Protein AF-A0A290ZGT5-F1 (afdb_monomer_lite)

Secondary structure (DSSP, 8-state):
--PPPPHHHHTHHHHHHHHHHHHHHHHHH-TTHHHHHTSSEETTEEHHHHHHHHHHHTTTGGG--GGGHHHHHH-HHHHHHHHHIIIIIHHHHHHHHHT---TT----HHHHHHHHHHHHHHHHHHHHHHHHHHHHHHHHHHHHHHHHHHH-TTSHHHHHHHHHHHHHHHHHHHHHHHHHHHHHH-----

InterPro domains:
  IPR002657 Bile acid:sodium symporter/arsenical resistance protein Acr3 [PF01758] (50-93)
  IPR004706 Arsenical-resistance protein Acr3 [PTHR43057] (3-94)
  IPR038770 Sodium/solute symporter superfamily [G3DSA:1.20.1530.20] (1-105)

Structure (mmCIF, N/CA/C/O backbone):
data_AF-A0A290ZGT5-F1
#
_entry.id   AF-A0A290ZGT5-F1
#
loop_
_atom_site.group_PDB
_atom_site.id
_atom_site.type_symbol
_atom_site.label_atom_id
_atom_site.label_alt_id
_atom_site.label_comp_id
_atom_site.label_asym_id
_atom_site.label_entity_id
_atom_site.label_seq_id
_atom_site.pdbx_PDB_ins_code
_atom_site.Cartn_x
_atom_site.Cartn_y
_atom_site.Cartn_z
_atom_site.occupancy
_atom_site.B_iso_or_equiv
_atom_site.auth_seq_id
_atom_site.auth_comp_id
_atom_site.auth_asym_id
_atom_site.auth_atom_id
_atom_site.pdbx_PDB_model_num
ATOM 1 N N . MET A 1 1 ? -13.893 -28.075 -1.357 1.00 39.25 1 MET A N 1
ATOM 2 C CA . MET A 1 1 ? -14.316 -27.628 -2.701 1.00 39.25 1 MET A CA 1
ATOM 3 C C . MET A 1 1 ? -13.122 -26.949 -3.359 1.00 39.25 1 MET A C 1
ATOM 5 O O . MET A 1 1 ? -12.775 -25.850 -2.955 1.00 39.25 1 MET A O 1
ATOM 9 N N . ALA A 1 2 ? -12.405 -27.636 -4.253 1.00 47.66 2 ALA A N 1
ATOM 10 C CA . ALA A 1 2 ? -11.262 -27.041 -4.947 1.00 47.66 2 ALA A CA 1
ATOM 11 C C . ALA A 1 2 ? -11.792 -25.989 -5.932 1.00 47.66 2 ALA A C 1
ATOM 13 O O . ALA A 1 2 ? -12.420 -26.339 -6.931 1.00 47.66 2 ALA A O 1
ATOM 14 N N . ALA A 1 3 ? -11.618 -24.706 -5.612 1.00 58.75 3 ALA A N 1
ATOM 15 C CA . ALA A 1 3 ? -11.971 -23.622 -6.518 1.00 58.75 3 ALA A CA 1
ATOM 16 C C . ALA A 1 3 ? -11.152 -23.786 -7.807 1.00 58.75 3 ALA A C 1
ATOM 18 O O . ALA A 1 3 ? -9.923 -23.845 -7.762 1.00 58.75 3 ALA A O 1
ATOM 19 N N . ARG A 1 4 ? -11.825 -23.923 -8.956 1.00 66.88 4 ARG A N 1
ATOM 20 C CA . ARG A 1 4 ? -11.153 -23.944 -10.260 1.00 66.88 4 ARG A CA 1
ATOM 21 C C . ARG A 1 4 ? -10.403 -22.622 -10.419 1.00 66.88 4 ARG A C 1
ATOM 23 O O . ARG A 1 4 ? -11.031 -21.569 -10.371 1.00 66.88 4 ARG A O 1
ATOM 30 N N . LEU A 1 5 ? -9.084 -22.687 -10.596 1.00 63.31 5 LEU A N 1
ATOM 31 C CA . LEU A 1 5 ? -8.267 -21.505 -10.867 1.00 63.31 5 LEU A CA 1
ATOM 32 C C . LEU A 1 5 ? -8.792 -20.815 -12.128 1.00 63.31 5 LEU A C 1
ATOM 34 O O . LEU A 1 5 ? -9.063 -21.476 -13.138 1.00 63.31 5 LEU A O 1
ATOM 38 N N . SER A 1 6 ? -8.959 -19.495 -12.040 1.00 77.50 6 SER A N 1
ATOM 39 C CA . SER A 1 6 ? -9.350 -18.656 -13.167 1.00 77.50 6 SER A CA 1
ATOM 40 C C . SER A 1 6 ? -8.415 -18.924 -14.350 1.00 77.50 6 SER A C 1
ATOM 42 O O . SER A 1 6 ? -7.218 -19.156 -14.174 1.00 77.50 6 SER A O 1
ATOM 44 N N . VAL A 1 7 ? -8.942 -18.898 -15.577 1.00 74.75 7 VAL A N 1
ATOM 45 C CA . VAL A 1 7 ? -8.140 -19.083 -16.802 1.00 74.75 7 VAL A CA 1
ATOM 46 C C . VAL A 1 7 ? -6.980 -18.078 -16.851 1.00 74.75 7 VAL A C 1
ATOM 48 O O . VAL A 1 7 ? -5.916 -18.403 -17.372 1.00 74.75 7 VAL A O 1
ATOM 51 N N . LEU A 1 8 ? -7.158 -16.904 -16.242 1.00 73.88 8 LEU A N 1
ATOM 52 C CA . LEU A 1 8 ? -6.128 -15.879 -16.104 1.00 73.88 8 LEU A CA 1
ATOM 53 C C . LEU A 1 8 ? -4.978 -16.318 -15.179 1.00 73.88 8 LEU A C 1
ATOM 55 O O . LEU A 1 8 ? -3.822 -16.208 -15.570 1.00 73.88 8 LEU A O 1
ATOM 59 N N . ASP A 1 9 ? -5.287 -16.896 -14.012 1.00 81.12 9 ASP A N 1
ATOM 60 C CA . ASP A 1 9 ? -4.284 -17.396 -13.055 1.00 81.12 9 ASP A CA 1
ATOM 61 C C . ASP A 1 9 ? -3.516 -18.590 -13.625 1.00 81.12 9 ASP A C 1
ATOM 63 O O . ASP A 1 9 ? -2.313 -18.740 -13.420 1.00 81.12 9 ASP A O 1
ATOM 67 N N . ARG A 1 10 ? -4.211 -19.436 -14.393 1.00 87.62 10 ARG A N 1
ATOM 68 C CA . ARG A 1 10 ? -3.620 -20.618 -15.026 1.00 87.62 10 ARG A CA 1
ATOM 69 C C . ARG A 1 10 ? -2.601 -20.264 -16.111 1.00 87.62 10 ARG A C 1
ATOM 71 O O . ARG A 1 10 ? -1.612 -20.972 -16.262 1.00 87.62 10 ARG A O 1
ATOM 78 N N . TRP A 1 11 ? -2.852 -19.201 -16.874 1.00 91.06 11 TRP A N 1
ATOM 79 C CA . TRP A 1 11 ? -1.982 -18.755 -17.968 1.00 91.06 11 TRP A CA 1
ATOM 80 C C . TRP A 1 11 ? -1.138 -17.533 -17.600 1.00 91.06 11 TRP A C 1
ATOM 82 O O . TRP A 1 11 ? -0.528 -16.925 -18.478 1.00 91.06 11 TRP A O 1
ATOM 92 N N . LEU A 1 12 ? -1.067 -17.177 -16.316 1.00 88.44 12 LEU A N 1
ATOM 93 C CA . LEU A 1 12 ? -0.329 -16.014 -15.832 1.00 88.44 12 LEU A CA 1
ATOM 94 C C . LEU A 1 12 ? 1.119 -15.944 -16.365 1.00 88.44 12 LEU A C 1
ATOM 96 O O . LEU A 1 12 ? 1.498 -14.872 -16.838 1.00 88.44 12 LEU A O 1
ATOM 100 N N . PRO A 1 13 ? 1.910 -17.041 -16.409 1.00 91.31 13 PRO A N 1
ATOM 101 C CA . PRO A 1 13 ? 3.264 -16.988 -16.969 1.00 91.31 13 PRO A CA 1
ATOM 102 C C . PRO A 1 13 ? 3.290 -16.590 -18.451 1.00 91.31 13 PRO A C 1
ATOM 104 O O . PRO A 1 13 ? 4.160 -15.830 -18.874 1.00 91.31 13 PRO A O 1
ATOM 107 N N . LEU A 1 14 ? 2.316 -17.062 -19.238 1.00 93.69 14 LEU A N 1
ATOM 108 C CA . LEU A 1 14 ? 2.203 -16.724 -20.657 1.00 93.69 14 LEU A CA 1
ATOM 109 C C . LEU A 1 14 ? 1.840 -15.247 -20.835 1.00 93.69 14 LEU A C 1
ATOM 111 O O . LEU A 1 14 ? 2.450 -14.564 -21.652 1.00 93.69 14 LEU A O 1
ATOM 115 N N . TRP A 1 15 ? 0.890 -14.742 -20.045 1.00 91.50 15 TRP A N 1
ATOM 116 C CA . TRP A 1 15 ? 0.502 -13.331 -20.076 1.00 91.50 15 TRP A CA 1
ATOM 117 C C . TRP A 1 15 ? 1.651 -12.404 -19.685 1.00 91.50 15 TRP A C 1
ATOM 119 O O . TRP A 1 15 ? 1.839 -11.380 -20.339 1.00 91.50 15 TRP A O 1
ATOM 129 N N . ILE A 1 16 ? 2.455 -12.781 -18.685 1.00 90.19 16 ILE A N 1
ATOM 130 C CA . ILE A 1 16 ? 3.679 -12.049 -18.326 1.00 90.19 16 ILE A CA 1
ATOM 131 C C . ILE A 1 16 ? 4.641 -12.026 -19.519 1.00 90.19 16 ILE A C 1
ATOM 133 O O . ILE A 1 16 ? 5.113 -10.956 -19.896 1.00 90.19 16 ILE A O 1
ATOM 137 N N . GLY A 1 17 ? 4.876 -13.173 -20.165 1.00 94.62 17 GLY A N 1
ATOM 138 C CA . GLY A 1 17 ? 5.741 -13.252 -21.346 1.00 94.62 17 GLY A CA 1
ATOM 139 C C . GLY A 1 17 ? 5.258 -12.379 -22.509 1.00 94.62 17 GLY A C 1
ATOM 140 O O . GLY A 1 17 ? 6.049 -11.651 -23.109 1.00 94.62 17 GLY A O 1
ATOM 141 N N . VAL A 1 18 ? 3.952 -12.387 -22.792 1.00 95.06 18 VAL A N 1
ATOM 142 C CA . VAL A 1 18 ? 3.340 -11.525 -23.816 1.00 95.06 18 VAL A CA 1
ATOM 143 C C . VAL A 1 18 ? 3.482 -10.049 -23.442 1.00 95.06 18 VAL A C 1
ATOM 145 O O . VAL A 1 18 ? 3.899 -9.256 -24.282 1.00 95.06 18 VAL A O 1
ATOM 148 N N . ALA A 1 19 ? 3.203 -9.671 -22.193 1.00 91.31 19 ALA A N 1
ATOM 149 C CA . ALA A 1 19 ? 3.348 -8.294 -21.725 1.00 91.31 19 ALA A CA 1
ATOM 150 C C . ALA A 1 19 ? 4.800 -7.797 -21.832 1.00 91.31 19 ALA A C 1
ATOM 152 O O . ALA A 1 19 ? 5.031 -6.672 -22.272 1.00 91.31 19 ALA A O 1
ATOM 153 N N . MET A 1 20 ? 5.781 -8.647 -21.506 1.00 93.75 20 MET A N 1
ATOM 154 C CA . MET A 1 20 ? 7.203 -8.341 -21.686 1.00 93.75 20 MET A CA 1
ATOM 155 C C . MET A 1 20 ? 7.555 -8.136 -23.162 1.00 93.75 20 MET A C 1
ATOM 157 O O . MET A 1 20 ? 8.183 -7.137 -23.506 1.00 93.75 20 MET A O 1
ATOM 161 N N . ALA A 1 21 ? 7.128 -9.044 -24.044 1.00 95.00 21 ALA A N 1
ATOM 162 C CA . ALA A 1 21 ? 7.385 -8.932 -25.479 1.00 95.00 21 ALA A CA 1
ATOM 163 C C . ALA A 1 21 ? 6.762 -7.658 -26.070 1.00 95.00 21 ALA A C 1
ATOM 165 O O . ALA A 1 21 ? 7.427 -6.929 -26.805 1.00 95.00 21 ALA A O 1
ATOM 166 N N . VAL A 1 22 ? 5.516 -7.349 -25.695 1.00 94.31 22 VAL A N 1
ATOM 167 C CA . VAL A 1 22 ? 4.825 -6.115 -26.093 1.00 94.31 22 VAL A CA 1
ATOM 168 C C . VAL A 1 22 ? 5.562 -4.884 -25.570 1.00 94.31 22 VAL A C 1
ATOM 170 O O . VAL A 1 22 ? 5.791 -3.959 -26.343 1.00 94.31 22 VAL A O 1
ATOM 173 N N . GLY A 1 23 ? 5.987 -4.874 -24.304 1.00 88.50 23 GLY A N 1
ATOM 174 C CA . GLY A 1 23 ? 6.749 -3.765 -23.725 1.00 88.50 23 GLY A CA 1
ATOM 175 C C . GLY A 1 23 ? 8.074 -3.512 -24.451 1.00 88.50 23 GLY A C 1
ATOM 176 O O . GLY A 1 23 ? 8.393 -2.370 -24.776 1.00 88.50 23 GLY A O 1
ATOM 177 N N . LEU A 1 24 ? 8.811 -4.577 -24.785 1.00 89.94 24 LEU A N 1
ATOM 178 C CA . LEU A 1 24 ? 10.071 -4.490 -25.531 1.00 89.94 24 LEU A CA 1
ATOM 179 C C . LEU A 1 24 ? 9.867 -3.995 -26.971 1.00 89.94 24 LEU A C 1
ATOM 181 O O . LEU A 1 24 ? 10.652 -3.181 -27.459 1.00 89.94 24 LEU A O 1
ATOM 185 N N . LEU A 1 25 ? 8.823 -4.468 -27.657 1.00 92.06 25 LEU A N 1
ATOM 186 C CA . LEU A 1 25 ? 8.491 -4.025 -29.015 1.00 92.06 25 LEU A CA 1
ATOM 187 C C . LEU A 1 25 ? 8.004 -2.572 -29.031 1.00 92.06 25 LEU A C 1
ATOM 189 O O . LEU A 1 25 ? 8.454 -1.787 -29.862 1.00 92.06 25 LEU A O 1
ATOM 193 N N . ALA A 1 26 ? 7.156 -2.188 -28.077 1.00 88.00 26 ALA A N 1
ATOM 194 C CA . ALA A 1 26 ? 6.685 -0.816 -27.925 1.00 88.00 26 ALA A CA 1
ATOM 195 C C . ALA A 1 26 ? 7.843 0.148 -27.626 1.00 88.00 26 ALA A C 1
ATOM 197 O O . ALA A 1 26 ? 7.948 1.188 -28.272 1.00 88.00 26 ALA A O 1
ATOM 198 N N . GLY A 1 27 ? 8.762 -0.218 -26.727 1.00 85.81 27 GLY A N 1
ATOM 199 C CA . GLY A 1 27 ? 9.960 0.582 -26.448 1.00 85.81 27 GLY A CA 1
ATOM 200 C C . GLY A 1 27 ? 10.868 0.770 -27.671 1.00 85.81 27 GLY A C 1
ATOM 201 O O . GLY A 1 27 ? 11.554 1.781 -27.776 1.00 85.81 27 GLY A O 1
ATOM 202 N N . ARG A 1 28 ? 10.840 -0.170 -28.627 1.00 87.50 28 ARG A N 1
ATOM 203 C CA . ARG A 1 28 ? 11.577 -0.066 -29.898 1.00 87.50 28 ARG A CA 1
ATOM 204 C C . ARG A 1 28 ? 10.853 0.753 -30.967 1.00 87.50 28 ARG A C 1
ATOM 206 O O . ARG A 1 28 ? 11.520 1.405 -31.763 1.00 87.50 28 ARG A O 1
ATOM 213 N N . TRP A 1 29 ? 9.523 0.704 -31.020 1.00 89.38 29 TRP A N 1
ATOM 214 C CA . TRP A 1 29 ? 8.731 1.407 -32.039 1.00 89.38 29 TRP A CA 1
ATOM 215 C C . TRP A 1 29 ? 8.378 2.849 -31.671 1.00 89.38 29 TRP A C 1
ATOM 217 O O . TRP A 1 29 ? 8.132 3.653 -32.568 1.00 89.38 29 TRP A O 1
ATOM 227 N N . PHE A 1 30 ? 8.390 3.199 -30.385 1.00 87.44 30 PHE A N 1
ATOM 228 C CA . PHE A 1 30 ? 8.077 4.545 -29.909 1.00 87.44 30 PHE A CA 1
ATOM 229 C C . PHE A 1 30 ? 9.321 5.221 -29.305 1.00 87.44 30 PHE A C 1
ATOM 231 O O . PHE A 1 30 ? 9.555 5.098 -28.101 1.00 87.44 30 PHE A O 1
ATOM 238 N N . PRO A 1 31 ? 10.094 6.001 -30.089 1.00 77.00 31 PRO A N 1
ATOM 239 C CA . PRO A 1 31 ? 11.347 6.624 -29.639 1.00 77.00 31 PRO A CA 1
ATOM 240 C C . PRO A 1 31 ? 11.197 7.741 -28.577 1.00 77.00 31 PRO A C 1
ATOM 242 O O . PRO A 1 31 ? 12.173 8.402 -28.248 1.00 77.00 31 PRO A O 1
ATOM 245 N N . GLY A 1 32 ? 10.001 7.948 -28.011 1.00 81.62 32 GLY A N 1
ATOM 246 C CA . GLY A 1 32 ? 9.736 8.862 -26.887 1.00 81.62 32 GLY A CA 1
ATOM 247 C C . GLY A 1 32 ? 9.154 8.182 -25.642 1.00 81.62 32 GLY A C 1
ATOM 248 O O . GLY A 1 32 ? 8.822 8.863 -24.673 1.00 81.62 32 GLY A O 1
ATOM 249 N N . LEU A 1 33 ? 9.008 6.852 -25.658 1.00 81.38 33 LEU A N 1
ATOM 250 C CA . LEU A 1 33 ? 8.358 6.097 -24.583 1.00 81.38 33 LEU A CA 1
ATOM 251 C C . LEU A 1 33 ? 9.182 6.134 -23.287 1.00 81.38 33 LEU A C 1
ATOM 253 O O . LEU A 1 33 ? 8.619 6.324 -22.213 1.00 81.38 33 LEU A O 1
ATOM 257 N N . ASP A 1 34 ? 10.509 6.055 -23.395 1.00 81.56 34 ASP A N 1
ATOM 258 C CA . ASP A 1 34 ? 11.417 6.199 -22.252 1.00 81.56 34 ASP A CA 1
ATOM 259 C C . ASP A 1 34 ? 11.318 7.593 -21.610 1.00 81.56 34 ASP A C 1
ATOM 261 O O . ASP A 1 34 ? 11.133 7.715 -20.403 1.00 81.56 34 ASP A O 1
ATOM 265 N N . GLY A 1 35 ? 11.316 8.654 -22.426 1.00 79.69 35 GLY A N 1
ATOM 266 C CA . GLY A 1 35 ? 11.142 10.027 -21.946 1.00 79.69 35 GLY A CA 1
ATOM 267 C C . GLY A 1 35 ? 9.779 10.269 -21.290 1.00 79.69 35 GLY A C 1
ATOM 268 O O . GLY A 1 35 ? 9.701 10.956 -20.275 1.00 79.69 35 GLY A O 1
ATOM 269 N N . ALA A 1 36 ? 8.710 9.666 -21.823 1.00 78.38 36 ALA A N 1
ATOM 270 C CA . ALA A 1 36 ? 7.364 9.742 -21.251 1.00 78.38 36 ALA A CA 1
ATOM 271 C C . ALA A 1 36 ? 7.265 9.022 -19.893 1.00 78.38 36 ALA A C 1
ATOM 273 O O . ALA A 1 36 ? 6.648 9.532 -18.951 1.00 78.38 36 ALA A O 1
ATOM 274 N N . LEU A 1 37 ? 7.895 7.850 -19.773 1.00 79.75 37 LEU A N 1
ATOM 275 C CA . LEU A 1 37 ? 7.950 7.111 -18.514 1.00 79.75 37 LEU A CA 1
ATOM 276 C C . LEU A 1 37 ? 8.838 7.820 -17.487 1.00 79.75 37 LEU A C 1
ATOM 278 O O . LEU A 1 37 ? 8.445 7.888 -16.329 1.00 79.75 37 LEU A O 1
ATOM 282 N N . ASN A 1 38 ? 9.943 8.441 -17.908 1.00 82.12 38 ASN A N 1
ATOM 283 C CA . ASN A 1 38 ? 10.878 9.202 -17.068 1.00 82.12 38 ASN A CA 1
ATOM 284 C C . ASN A 1 38 ? 10.508 10.690 -16.882 1.00 82.12 38 ASN A C 1
ATOM 286 O O . ASN A 1 38 ? 11.369 11.501 -16.554 1.00 82.12 38 ASN A O 1
ATOM 290 N N . THR A 1 39 ? 9.238 11.072 -17.053 1.00 76.12 39 THR A N 1
ATOM 291 C CA . THR A 1 39 ? 8.786 12.482 -17.030 1.00 76.12 39 THR A CA 1
ATOM 292 C C . THR A 1 39 ? 9.056 13.226 -15.722 1.00 76.12 39 THR A C 1
ATOM 294 O O . THR A 1 39 ? 9.321 14.426 -15.751 1.00 76.12 39 THR A O 1
ATOM 297 N N . VAL A 1 40 ? 8.990 12.541 -14.575 1.00 75.06 40 VAL A N 1
ATOM 298 C CA . VAL A 1 40 ? 9.323 13.125 -13.265 1.00 75.06 40 VAL A CA 1
ATOM 299 C C . VAL A 1 40 ? 10.154 12.119 -12.458 1.00 75.06 40 VAL A C 1
ATOM 301 O O . VAL A 1 40 ? 9.588 11.288 -11.739 1.00 75.06 40 VAL A O 1
ATOM 304 N N . PRO A 1 41 ? 11.490 12.129 -12.601 1.00 73.31 41 PRO A N 1
ATOM 305 C CA . PRO A 1 41 ? 12.363 11.279 -11.808 1.00 73.31 41 PRO A CA 1
ATOM 306 C C . PRO A 1 41 ? 12.512 11.863 -10.398 1.00 73.31 41 PRO A C 1
ATOM 308 O O . PRO A 1 41 ? 12.891 13.020 -10.225 1.00 73.31 41 PRO A O 1
ATOM 311 N N . VAL A 1 42 ? 12.233 11.049 -9.382 1.00 70.81 42 VAL A N 1
ATOM 312 C CA . VAL A 1 42 ? 12.507 11.358 -7.972 1.00 70.81 42 VAL A CA 1
ATOM 313 C C . VAL A 1 42 ? 13.554 10.358 -7.496 1.00 70.81 42 VAL A C 1
ATOM 315 O O . VAL A 1 42 ? 13.303 9.156 -7.513 1.00 70.81 42 VAL A O 1
ATOM 318 N N . ASP A 1 43 ? 14.746 10.832 -7.126 1.00 67.44 43 ASP A N 1
ATOM 319 C CA . ASP A 1 43 ? 15.879 9.980 -6.718 1.00 67.44 43 ASP A CA 1
ATOM 320 C C . ASP A 1 43 ? 16.217 8.859 -7.736 1.00 67.44 43 ASP A C 1
ATOM 322 O O . ASP A 1 43 ? 16.566 7.737 -7.364 1.00 67.44 43 ASP A O 1
ATOM 326 N N . GLY A 1 44 ? 16.095 9.150 -9.040 1.00 71.12 44 GLY A N 1
ATOM 327 C CA . GLY A 1 44 ? 16.371 8.196 -10.126 1.00 71.12 44 GLY A CA 1
ATOM 328 C C . GLY A 1 44 ? 15.245 7.194 -10.410 1.00 71.12 44 GLY A C 1
ATOM 329 O O . GLY A 1 44 ? 15.407 6.327 -11.263 1.00 71.12 44 GLY A O 1
ATOM 330 N N . ILE A 1 45 ? 14.099 7.314 -9.731 1.00 77.38 45 ILE A N 1
ATOM 331 C CA . ILE A 1 45 ? 12.916 6.477 -9.946 1.00 77.38 45 ILE A CA 1
ATOM 332 C C . ILE A 1 45 ? 11.830 7.333 -10.594 1.00 77.38 45 ILE A C 1
ATOM 334 O O . ILE A 1 45 ? 11.417 8.358 -10.051 1.00 77.38 45 ILE A O 1
ATOM 338 N N . SER A 1 46 ? 11.332 6.915 -11.752 1.00 85.81 46 SER A N 1
ATOM 339 C CA . SER A 1 46 ? 10.251 7.631 -12.417 1.00 85.81 46 SER A CA 1
ATOM 340 C C . SER A 1 46 ? 8.924 7.493 -11.664 1.00 85.81 46 SER A C 1
ATOM 342 O O . SER A 1 46 ? 8.485 6.373 -11.377 1.00 85.81 46 SER A O 1
ATOM 344 N N . LEU A 1 47 ? 8.246 8.612 -11.413 1.00 84.88 47 LEU A N 1
ATOM 345 C CA . LEU A 1 47 ? 6.943 8.654 -10.739 1.00 84.88 47 LEU A CA 1
ATOM 346 C C . LEU A 1 47 ? 5.862 7.746 -11.358 1.00 84.88 47 LEU A C 1
ATOM 348 O O . LEU A 1 47 ? 5.185 7.064 -10.589 1.00 84.88 47 LEU A O 1
ATOM 352 N N . PRO A 1 48 ? 5.688 7.668 -12.693 1.00 86.75 48 PRO A N 1
ATOM 353 C CA . PRO A 1 48 ? 4.682 6.789 -13.295 1.00 86.75 48 PRO A CA 1
ATOM 354 C C . PRO A 1 48 ? 4.927 5.304 -13.000 1.00 86.75 48 PRO A C 1
ATOM 356 O O . PRO A 1 48 ? 4.004 4.587 -12.613 1.00 86.75 48 PRO A O 1
ATOM 359 N N . ILE A 1 49 ? 6.180 4.847 -13.120 1.00 85.94 49 ILE A N 1
ATOM 360 C CA . ILE A 1 49 ? 6.550 3.458 -12.808 1.00 85.94 49 ILE A CA 1
ATOM 361 C C . ILE A 1 49 ? 6.418 3.205 -11.305 1.00 85.94 49 ILE A C 1
ATOM 363 O O . ILE A 1 49 ? 5.858 2.185 -10.907 1.00 85.94 49 ILE A O 1
ATOM 367 N N . ALA A 1 50 ? 6.866 4.145 -10.467 1.00 85.94 50 ALA A N 1
ATOM 368 C CA . ALA A 1 50 ? 6.698 4.059 -9.021 1.00 85.94 50 ALA A CA 1
ATOM 369 C C . ALA A 1 50 ? 5.218 3.916 -8.640 1.00 85.94 50 ALA A C 1
ATOM 371 O O . ALA A 1 50 ? 4.855 3.024 -7.880 1.00 85.94 50 ALA A O 1
ATOM 372 N N . LEU A 1 51 ? 4.335 4.731 -9.212 1.00 88.44 51 LEU A N 1
ATOM 373 C CA . LEU A 1 51 ? 2.902 4.625 -8.963 1.00 88.44 51 LEU A CA 1
ATOM 374 C C . LEU A 1 51 ? 2.360 3.250 -9.381 1.00 88.44 51 LEU A C 1
ATOM 376 O O . LEU A 1 51 ? 1.634 2.625 -8.610 1.00 88.44 51 LEU A O 1
ATOM 380 N N . GLY A 1 52 ? 2.757 2.754 -10.558 1.00 87.62 52 GLY A N 1
ATOM 381 C CA . GLY A 1 52 ? 2.388 1.418 -11.031 1.00 87.62 52 GLY A CA 1
ATOM 382 C C . GLY A 1 52 ? 2.812 0.310 -10.062 1.00 87.62 52 GLY A C 1
ATOM 383 O O . GLY A 1 52 ? 1.995 -0.536 -9.694 1.00 87.62 52 GLY A O 1
ATOM 384 N N . LEU A 1 53 ? 4.056 0.355 -9.579 1.00 86.50 53 LEU A N 1
ATOM 385 C CA . LEU A 1 53 ? 4.573 -0.590 -8.585 1.00 86.50 53 LEU A CA 1
ATOM 386 C C . LEU A 1 53 ? 3.834 -0.484 -7.247 1.00 86.50 53 LEU A C 1
ATOM 388 O O . LEU A 1 53 ? 3.507 -1.506 -6.648 1.00 86.50 53 LEU A O 1
ATOM 392 N N . LEU A 1 54 ? 3.528 0.731 -6.788 1.00 85.06 54 LEU A N 1
ATOM 393 C CA . LEU A 1 54 ? 2.811 0.959 -5.533 1.00 85.06 54 LEU A CA 1
ATOM 394 C C . LEU A 1 54 ? 1.390 0.387 -5.603 1.00 85.06 54 LEU A C 1
ATOM 396 O O . LEU A 1 54 ? 0.976 -0.323 -4.688 1.00 85.06 54 LEU A O 1
ATOM 400 N N . VAL A 1 55 ? 0.675 0.616 -6.709 1.00 87.31 55 VAL A N 1
ATOM 401 C CA . VAL A 1 55 ? -0.662 0.044 -6.947 1.00 87.31 55 VAL A CA 1
ATOM 402 C C . VAL A 1 55 ? -0.616 -1.484 -6.959 1.00 87.31 55 VAL A C 1
ATOM 404 O O . VAL A 1 55 ? -1.455 -2.130 -6.330 1.00 87.31 55 VAL A O 1
ATOM 407 N N . MET A 1 56 ? 0.377 -2.073 -7.629 1.00 86.00 56 MET A N 1
ATOM 408 C CA . MET A 1 56 ? 0.545 -3.529 -7.673 1.00 86.00 56 MET A CA 1
ATOM 409 C C . MET A 1 56 ? 0.938 -4.124 -6.320 1.00 86.00 56 MET A C 1
ATOM 411 O O . MET A 1 56 ? 0.531 -5.243 -6.003 1.00 86.00 56 MET A O 1
ATOM 415 N N . MET A 1 57 ? 1.709 -3.394 -5.514 1.00 84.31 57 MET A N 1
ATOM 416 C CA . MET A 1 57 ? 2.177 -3.882 -4.223 1.00 84.31 57 MET A CA 1
ATOM 417 C C . MET A 1 57 ? 1.159 -3.684 -3.104 1.00 84.31 57 MET A C 1
ATOM 419 O O . MET A 1 57 ? 1.097 -4.538 -2.230 1.00 84.31 57 MET A O 1
ATOM 423 N N . HIS A 1 58 ? 0.321 -2.641 -3.146 1.00 81.81 58 HIS A N 1
ATOM 424 C CA . HIS A 1 58 ? -0.743 -2.371 -2.167 1.00 81.81 58 HIS A CA 1
ATOM 425 C C . HIS A 1 58 ? -1.531 -3.611 -1.672 1.00 81.81 58 HIS A C 1
ATOM 427 O O . HIS A 1 58 ? -1.726 -3.740 -0.462 1.00 81.81 58 HIS A O 1
ATOM 433 N N . PRO A 1 59 ? -1.968 -4.564 -2.525 1.00 78.69 59 PRO A N 1
ATOM 434 C CA . PRO A 1 59 ? -2.697 -5.750 -2.064 1.00 78.69 59 PRO A CA 1
ATOM 435 C C . PRO A 1 59 ? -1.871 -6.742 -1.231 1.00 78.69 59 PRO A C 1
ATOM 437 O O . PRO A 1 59 ? -2.462 -7.589 -0.561 1.00 78.69 59 PRO A O 1
ATOM 440 N N . VAL A 1 60 ? -0.538 -6.698 -1.286 1.00 80.38 60 VAL A N 1
ATOM 441 C CA . VAL A 1 60 ? 0.343 -7.636 -0.571 1.00 80.38 60 VAL A CA 1
ATOM 442 C C . VAL A 1 60 ? 0.353 -7.378 0.944 1.00 80.38 60 VAL A C 1
ATOM 444 O O . VAL A 1 60 ? -0.044 -8.287 1.678 1.00 80.38 60 VAL A O 1
ATOM 447 N N . PRO A 1 61 ? 0.727 -6.182 1.452 1.00 68.75 61 PRO A N 1
ATOM 448 C CA . PRO A 1 61 ? 0.709 -5.902 2.885 1.00 68.75 61 PRO A CA 1
ATOM 449 C C . PRO A 1 61 ? -0.707 -5.973 3.465 1.00 68.75 61 PRO A C 1
ATOM 451 O O . PRO A 1 61 ? -0.871 -6.420 4.594 1.00 68.75 61 PRO A O 1
ATOM 454 N N . ALA A 1 62 ? -1.737 -5.646 2.677 1.00 74.38 62 ALA A N 1
ATOM 455 C CA . ALA A 1 62 ? -3.136 -5.738 3.100 1.00 74.38 62 ALA A CA 1
ATOM 456 C C . ALA A 1 62 ? -3.594 -7.170 3.452 1.00 74.38 62 ALA A C 1
ATOM 458 O O . ALA A 1 62 ? -4.595 -7.345 4.141 1.00 74.38 62 ALA A O 1
ATOM 459 N N . LYS A 1 63 ? -2.882 -8.204 2.983 1.00 73.69 63 LYS A N 1
ATOM 460 C CA . LYS A 1 63 ? -3.197 -9.620 3.251 1.00 73.69 63 LYS A CA 1
ATOM 461 C C . LYS A 1 63 ? -2.364 -10.223 4.388 1.00 73.69 63 LYS A C 1
ATOM 463 O O . LYS A 1 63 ? -2.509 -11.413 4.681 1.00 73.69 63 LYS A O 1
ATOM 468 N N . VAL A 1 64 ? -1.477 -9.448 5.013 1.00 78.56 64 VAL A N 1
ATOM 469 C CA . VAL A 1 64 ? -0.625 -9.937 6.103 1.00 78.56 64 VAL A CA 1
ATOM 470 C C . VAL A 1 64 ? -1.457 -10.079 7.377 1.00 78.56 64 VAL A C 1
ATOM 472 O O . VAL A 1 64 ? -2.096 -9.139 7.835 1.00 78.56 64 VAL A O 1
ATOM 475 N N . ARG A 1 65 ? -1.445 -11.278 7.968 1.00 78.75 65 ARG A N 1
ATOM 476 C CA . ARG A 1 65 ? -2.073 -11.546 9.269 1.00 78.75 65 ARG A CA 1
ATOM 477 C C . ARG A 1 65 ? -1.110 -11.133 10.375 1.00 78.75 65 ARG A C 1
ATOM 479 O O . ARG A 1 65 ? -0.168 -11.870 10.671 1.00 78.75 65 ARG A O 1
ATOM 486 N N . TYR A 1 66 ? -1.346 -9.963 10.959 1.00 72.56 66 TYR A N 1
ATOM 487 C CA . TYR A 1 66 ? -0.478 -9.378 11.983 1.00 72.56 66 TYR A CA 1
ATOM 488 C C . TYR A 1 66 ? -0.362 -10.251 13.244 1.00 72.56 66 TYR A C 1
ATOM 490 O O . TYR A 1 66 ? 0.709 -10.302 13.838 1.00 72.56 66 TYR A O 1
ATOM 498 N N . ASP A 1 67 ? -1.381 -11.061 13.548 1.00 77.50 67 ASP A N 1
ATOM 499 C CA . ASP A 1 67 ? -1.409 -11.999 14.687 1.00 77.50 67 ASP A CA 1
ATOM 500 C C . ASP A 1 67 ? -0.324 -13.094 14.640 1.00 77.50 67 ASP A C 1
ATOM 502 O O . ASP A 1 67 ? -0.140 -13.851 15.591 1.00 77.50 67 ASP A O 1
ATOM 506 N N . ARG A 1 68 ? 0.361 -13.257 13.499 1.00 74.25 68 ARG A N 1
ATOM 507 C CA . ARG A 1 68 ? 1.413 -14.269 13.297 1.00 74.25 68 ARG A CA 1
ATOM 508 C C . ARG A 1 68 ? 2.819 -13.678 13.252 1.00 74.25 68 ARG A C 1
ATOM 510 O O . ARG A 1 68 ? 3.774 -14.444 13.128 1.00 74.25 68 ARG A O 1
ATOM 517 N N . LEU A 1 69 ? 2.959 -12.356 13.339 1.00 77.88 69 LEU A N 1
ATOM 518 C CA . LEU A 1 69 ? 4.264 -11.701 13.255 1.00 77.88 69 LEU A CA 1
ATOM 519 C C . LEU A 1 69 ? 5.135 -12.011 14.475 1.00 77.88 69 LEU A C 1
ATOM 521 O O . LEU A 1 69 ? 6.335 -12.211 14.307 1.00 77.88 69 LEU A O 1
ATOM 525 N N . ASP A 1 70 ? 4.533 -12.164 15.656 1.00 77.94 70 ASP A N 1
ATOM 526 C CA . ASP A 1 70 ? 5.249 -12.424 16.915 1.00 77.94 70 ASP A CA 1
ATOM 527 C C . ASP A 1 70 ? 6.046 -13.736 16.895 1.00 77.94 70 ASP A C 1
ATOM 529 O O . ASP A 1 70 ? 7.153 -13.823 17.425 1.00 77.94 70 ASP A O 1
ATOM 533 N N . ALA A 1 71 ? 5.518 -14.760 16.220 1.00 77.69 71 ALA A N 1
ATOM 534 C CA . ALA A 1 71 ? 6.207 -16.040 16.075 1.00 77.69 71 ALA A CA 1
ATOM 535 C C . ALA A 1 71 ? 7.449 -15.937 15.171 1.00 77.69 71 ALA A C 1
ATOM 537 O O . ALA A 1 71 ? 8.418 -16.665 15.371 1.00 77.69 71 ALA A O 1
ATOM 538 N N . VAL A 1 72 ? 7.432 -15.037 14.181 1.00 75.25 72 VAL A N 1
ATOM 539 C CA . VAL A 1 72 ? 8.523 -14.867 13.207 1.00 75.25 72 VAL A CA 1
ATOM 540 C C . VAL A 1 72 ? 9.593 -13.910 13.735 1.00 75.25 72 VAL A C 1
ATOM 542 O O . VAL A 1 72 ? 10.780 -14.125 13.504 1.00 75.25 72 VAL A O 1
ATOM 545 N N . THR A 1 73 ? 9.201 -12.871 14.475 1.00 80.81 73 THR A N 1
ATOM 546 C CA . THR A 1 73 ? 10.139 -11.915 15.088 1.00 80.81 73 THR A CA 1
ATOM 547 C C . THR A 1 73 ? 10.848 -12.482 16.322 1.00 80.81 73 THR A C 1
ATOM 549 O O . THR A 1 73 ? 11.938 -12.016 16.662 1.00 80.81 73 THR A O 1
ATOM 552 N N . GLY A 1 74 ? 10.279 -13.511 16.964 1.00 83.19 74 GLY A N 1
ATOM 553 C CA . GLY A 1 74 ? 10.898 -14.224 18.085 1.00 83.19 74 GLY A CA 1
ATOM 554 C C . GLY A 1 74 ? 12.140 -15.042 17.706 1.00 83.19 74 GLY A C 1
ATOM 555 O O . GLY A 1 74 ? 13.097 -15.100 18.483 1.00 83.19 74 GLY A O 1
ATOM 556 N N . ASP A 1 75 ? 12.188 -15.625 16.502 1.00 88.00 75 ASP A N 1
ATOM 557 C CA . ASP A 1 75 ? 13.347 -16.398 16.036 1.00 88.00 75 ASP A CA 1
ATOM 558 C C . ASP A 1 75 ? 14.396 -15.490 15.376 1.00 88.00 75 ASP A C 1
ATOM 560 O O . ASP A 1 75 ? 14.529 -15.391 14.151 1.00 88.00 75 ASP A O 1
ATOM 564 N N . ARG A 1 76 ? 15.185 -14.815 16.220 1.00 87.19 76 ARG A N 1
ATOM 565 C CA . ARG A 1 76 ? 16.267 -13.924 15.772 1.00 87.19 76 ARG A CA 1
ATOM 566 C C . ARG A 1 76 ? 17.271 -14.623 14.858 1.00 87.19 76 ARG A C 1
ATOM 568 O O . ARG A 1 76 ? 17.804 -13.978 13.960 1.00 87.19 76 ARG A O 1
ATOM 575 N N . ARG A 1 77 ? 17.561 -15.910 15.076 1.00 91.31 77 ARG A N 1
ATOM 576 C CA . ARG A 1 77 ? 18.562 -16.631 14.276 1.00 91.31 77 ARG A CA 1
ATOM 577 C C . ARG A 1 77 ? 18.056 -16.837 12.854 1.00 91.31 77 ARG A C 1
ATOM 579 O O . ARG A 1 77 ? 18.825 -16.631 11.917 1.00 91.31 77 ARG A O 1
ATOM 586 N N . LEU A 1 78 ? 16.785 -17.205 12.705 1.00 87.50 78 LEU A N 1
ATOM 587 C CA . LEU A 1 78 ? 16.136 -17.357 11.405 1.00 87.50 78 LEU A CA 1
ATOM 588 C C . LEU A 1 78 ? 15.966 -16.003 10.703 1.00 87.50 78 LEU A C 1
ATOM 590 O O . LEU A 1 78 ? 16.239 -15.889 9.510 1.00 87.50 78 LEU A O 1
ATOM 594 N N . LEU A 1 79 ? 15.598 -14.955 11.443 1.00 90.12 79 LEU A N 1
ATOM 595 C CA . LEU A 1 79 ? 15.449 -13.609 10.888 1.00 90.12 79 LEU A CA 1
ATOM 596 C C . LEU A 1 79 ? 16.781 -13.076 10.343 1.00 90.12 79 LEU A C 1
ATOM 598 O O . LEU A 1 79 ? 16.846 -12.644 9.192 1.00 90.12 79 LEU A O 1
ATOM 602 N N . TRP A 1 80 ? 17.859 -13.159 11.129 1.00 91.56 80 TRP A N 1
ATOM 603 C CA . TRP A 1 80 ? 19.183 -12.714 10.690 1.00 91.56 80 TRP A CA 1
ATOM 604 C C . TRP A 1 80 ? 19.744 -13.568 9.554 1.00 91.56 80 TRP A C 1
ATOM 606 O O . TRP A 1 80 ? 20.346 -13.014 8.635 1.00 91.56 80 TRP A O 1
ATOM 616 N N . SER A 1 81 ? 19.534 -14.889 9.571 1.00 90.81 81 SER A N 1
ATOM 617 C CA . SER A 1 81 ? 20.011 -15.756 8.489 1.00 90.81 81 SER A CA 1
ATOM 618 C C . SER A 1 81 ? 19.263 -15.489 7.184 1.00 90.81 81 SER A C 1
ATOM 620 O O . SER A 1 81 ? 19.905 -15.338 6.147 1.00 90.81 81 SER A O 1
ATOM 622 N N . SER A 1 82 ? 17.937 -15.337 7.226 1.00 88.31 82 SER A N 1
ATOM 623 C CA . SER A 1 82 ? 17.134 -14.973 6.057 1.00 88.31 82 SER A CA 1
ATOM 624 C C . SER A 1 82 ? 17.503 -13.592 5.527 1.00 88.31 82 SER A C 1
ATOM 626 O O . SER A 1 82 ? 17.574 -13.412 4.314 1.00 88.31 82 SER A O 1
ATOM 628 N N . LEU A 1 83 ? 17.737 -12.615 6.406 1.00 88.44 83 LEU A N 1
ATOM 629 C CA . LEU A 1 83 ? 18.113 -11.267 5.993 1.00 88.44 83 LEU A CA 1
ATOM 630 C C . LEU A 1 83 ? 19.503 -11.256 5.351 1.00 88.44 83 LEU A C 1
ATOM 632 O O . LEU A 1 83 ? 19.670 -10.678 4.283 1.00 88.44 83 LEU A O 1
ATOM 636 N N . ALA A 1 84 ? 20.479 -11.942 5.949 1.00 87.81 84 ALA A N 1
ATOM 637 C CA . ALA A 1 84 ? 21.822 -12.063 5.390 1.00 87.81 84 ALA A CA 1
ATOM 638 C C . ALA A 1 84 ? 21.817 -12.821 4.052 1.00 87.81 84 ALA A C 1
ATOM 640 O O . ALA A 1 84 ? 22.426 -12.365 3.088 1.00 87.81 84 ALA A O 1
ATOM 641 N N . LEU A 1 85 ? 21.089 -13.937 3.953 1.00 87.25 85 LEU A N 1
ATOM 642 C CA . LEU A 1 85 ? 20.939 -14.684 2.701 1.00 87.25 85 LEU A CA 1
ATOM 643 C C . LEU A 1 85 ? 20.253 -13.829 1.627 1.00 87.25 85 LEU A C 1
ATOM 645 O O . LEU A 1 85 ? 20.771 -13.674 0.526 1.00 87.25 85 LEU A O 1
ATOM 649 N N . ASN A 1 86 ? 19.117 -13.213 1.936 1.00 87.56 86 ASN A N 1
ATOM 650 C CA . ASN A 1 86 ? 18.379 -12.437 0.945 1.00 87.56 86 ASN A CA 1
ATOM 651 C C . ASN A 1 86 ? 19.134 -11.170 0.511 1.00 87.56 86 ASN A C 1
ATOM 653 O O . ASN A 1 86 ? 19.134 -10.834 -0.669 1.00 87.56 86 ASN A O 1
ATOM 657 N N . TRP A 1 87 ? 19.784 -10.474 1.448 1.00 81.62 87 TRP A N 1
ATOM 658 C CA . TRP A 1 87 ? 20.384 -9.162 1.193 1.00 81.62 87 TRP A CA 1
ATOM 659 C C . TRP A 1 87 ? 21.849 -9.226 0.751 1.00 81.62 87 TRP A C 1
ATOM 661 O O . TRP A 1 87 ? 22.285 -8.368 -0.009 1.00 81.62 87 TRP A O 1
ATOM 671 N N . LEU A 1 88 ? 22.622 -10.221 1.196 1.00 81.44 88 LEU A N 1
ATOM 672 C CA . LEU A 1 88 ? 24.022 -10.374 0.784 1.00 81.44 88 LEU A CA 1
ATOM 673 C C . LEU A 1 88 ? 24.149 -11.388 -0.346 1.00 81.44 88 LEU A C 1
ATOM 675 O O . LEU A 1 88 ? 24.750 -11.090 -1.373 1.00 81.44 88 LEU A O 1
ATOM 679 N N . VAL A 1 89 ? 23.570 -12.580 -0.179 1.00 83.50 89 VAL A N 1
ATOM 680 C CA . VAL A 1 89 ? 23.794 -13.687 -1.118 1.00 83.50 89 VAL A CA 1
ATOM 681 C C . VAL A 1 89 ? 23.082 -13.439 -2.442 1.00 83.50 89 VAL A C 1
ATOM 683 O O . VAL A 1 89 ? 23.699 -13.613 -3.488 1.00 83.50 89 VAL A O 1
ATOM 686 N N . GLY A 1 90 ? 21.834 -12.965 -2.422 1.00 81.69 90 GLY A N 1
ATOM 687 C CA . GLY A 1 90 ? 21.105 -12.624 -3.648 1.00 81.69 90 GLY A CA 1
ATOM 688 C C . GLY A 1 90 ? 21.858 -11.594 -4.506 1.00 81.69 90 GLY A C 1
ATOM 689 O O . GLY A 1 90 ? 22.324 -11.948 -5.590 1.00 81.69 90 GLY A O 1
ATOM 690 N N . PRO A 1 91 ? 22.039 -10.350 -4.029 1.00 78.25 91 PRO A N 1
ATOM 691 C CA . PRO A 1 91 ? 22.698 -9.289 -4.791 1.00 78.25 91 PRO A CA 1
ATOM 692 C C . PRO A 1 91 ? 24.156 -9.571 -5.163 1.00 78.25 91 PRO A C 1
ATOM 694 O O . PRO A 1 91 ? 24.597 -9.116 -6.214 1.00 78.25 91 PRO A O 1
ATOM 697 N N . ALA A 1 92 ? 24.907 -10.316 -4.344 1.00 81.00 92 ALA A N 1
ATOM 698 C CA . ALA A 1 92 ? 26.303 -10.625 -4.650 1.00 81.00 92 ALA A CA 1
ATOM 699 C C . ALA A 1 92 ? 26.461 -11.782 -5.650 1.00 81.00 92 ALA A C 1
ATOM 701 O O . ALA A 1 92 ? 27.365 -11.741 -6.483 1.00 81.00 92 ALA A O 1
ATOM 702 N N . LEU A 1 93 ? 25.608 -12.815 -5.587 1.00 83.06 93 LEU A N 1
ATOM 703 C CA . LEU A 1 93 ? 25.761 -14.006 -6.431 1.00 83.06 93 LEU A CA 1
ATOM 704 C C . LEU A 1 93 ? 25.039 -13.902 -7.777 1.00 83.06 93 LEU A C 1
ATOM 706 O O . LEU A 1 93 ? 25.577 -14.367 -8.782 1.00 83.06 93 LEU A O 1
ATOM 710 N N . LEU A 1 94 ? 23.838 -13.312 -7.822 1.00 84.62 94 LEU A N 1
ATOM 711 C CA . LEU A 1 94 ? 23.013 -13.276 -9.040 1.00 84.62 94 LEU A CA 1
ATOM 712 C C . LEU A 1 94 ? 23.711 -12.611 -10.237 1.00 84.62 94 LEU A C 1
ATOM 714 O O . LEU A 1 94 ? 23.695 -13.215 -11.309 1.00 84.62 94 LEU A O 1
ATOM 718 N N . PRO A 1 95 ? 24.341 -11.425 -10.105 1.00 84.69 95 PRO A N 1
ATOM 719 C CA . PRO A 1 95 ? 25.008 -10.777 -11.234 1.00 84.69 95 PRO A CA 1
ATOM 720 C C . PRO A 1 95 ? 26.157 -11.619 -11.790 1.00 84.69 95 PRO A C 1
ATOM 722 O O . PRO A 1 95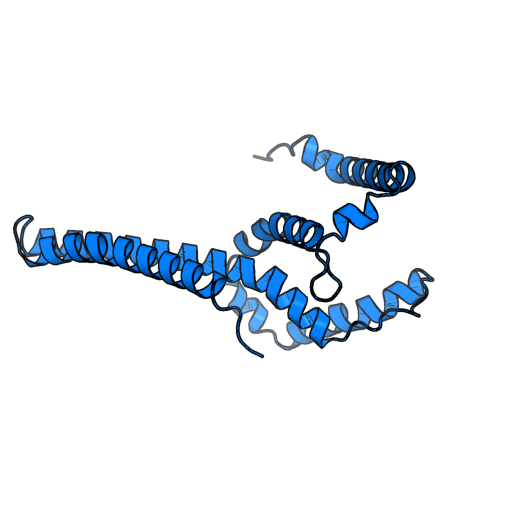 ? 26.280 -11.758 -13.004 1.00 84.69 95 PRO A O 1
ATOM 725 N N . GLY A 1 96 ? 26.948 -12.238 -10.905 1.00 83.50 96 GLY A N 1
ATOM 726 C CA . GLY A 1 96 ? 28.039 -13.131 -11.294 1.00 83.50 96 GLY A CA 1
ATOM 727 C C . GLY A 1 96 ? 27.542 -14.394 -11.999 1.00 83.50 96 GLY A C 1
ATOM 728 O O . GLY A 1 96 ? 28.112 -14.792 -13.010 1.00 83.50 96 GLY A O 1
ATOM 729 N N . TRP A 1 97 ? 26.445 -14.989 -11.517 1.00 84.50 97 TRP A N 1
ATOM 730 C CA . TRP A 1 97 ? 25.832 -16.166 -12.141 1.00 84.50 97 TRP A CA 1
ATOM 731 C C . TRP A 1 97 ? 25.193 -15.855 -13.504 1.00 84.50 97 TRP A C 1
ATOM 733 O O . TRP A 1 97 ? 25.296 -16.657 -14.429 1.00 84.50 97 TRP A O 1
ATOM 743 N N . LEU A 1 98 ? 24.570 -14.680 -13.648 1.00 84.38 98 LEU A N 1
ATOM 744 C CA . LEU A 1 98 ? 23.954 -14.217 -14.898 1.00 84.38 98 LEU A CA 1
ATOM 745 C C . LEU A 1 98 ? 24.962 -13.608 -15.889 1.00 84.38 98 LEU A C 1
ATOM 747 O O . LEU A 1 98 ? 24.570 -13.253 -17.000 1.00 84.38 98 LEU A O 1
ATOM 751 N N . GLY A 1 99 ? 26.235 -13.459 -15.503 1.00 85.88 99 GLY A N 1
ATOM 752 C CA . GLY A 1 99 ? 27.260 -12.808 -16.324 1.00 85.88 99 GLY A CA 1
ATOM 753 C C . GLY A 1 99 ? 26.974 -11.327 -16.595 1.00 85.88 99 GLY A C 1
ATOM 754 O O . GLY A 1 99 ? 27.389 -10.797 -17.625 1.00 85.88 99 GLY A O 1
ATOM 755 N N . LEU A 1 100 ? 26.229 -10.664 -15.706 1.0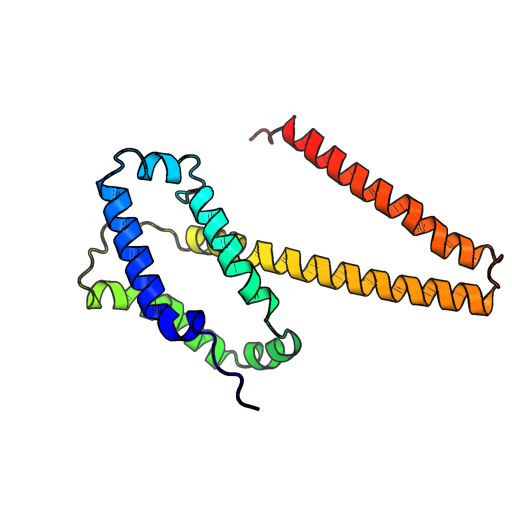0 82.19 100 LEU A N 1
ATOM 756 C CA . LEU A 1 100 ? 25.835 -9.268 -15.872 1.00 82.19 100 LEU A CA 1
ATOM 757 C C . LEU A 1 100 ? 26.949 -8.326 -15.390 1.00 82.19 100 LEU A C 1
ATOM 759 O O . LEU A 1 100 ? 27.533 -8.560 -14.328 1.00 82.19 100 LEU A O 1
ATOM 763 N N . PRO A 1 101 ? 27.229 -7.232 -16.122 1.00 79.12 101 PRO A N 1
ATOM 764 C CA . PRO A 1 101 ? 28.192 -6.231 -15.684 1.00 79.12 101 PRO A CA 1
ATOM 765 C C . PRO A 1 101 ? 27.704 -5.543 -14.401 1.00 79.12 101 PRO A C 1
ATOM 767 O O . PRO A 1 101 ? 26.593 -5.022 -14.343 1.00 79.12 101 PRO A O 1
ATOM 770 N N . THR A 1 102 ? 28.548 -5.519 -13.369 1.00 69.75 102 THR A N 1
ATOM 771 C CA . THR A 1 102 ? 28.282 -4.831 -12.088 1.00 69.75 102 THR A CA 1
ATOM 772 C C . THR A 1 102 ? 28.696 -3.357 -12.104 1.00 69.75 102 THR A C 1
ATOM 774 O O . THR A 1 102 ? 28.435 -2.616 -11.156 1.00 69.75 102 THR A O 1
ATOM 777 N N . THR A 1 103 ? 29.325 -2.911 -13.191 1.00 60.50 103 THR A N 1
ATOM 778 C CA . THR A 1 103 ? 29.750 -1.530 -13.425 1.00 60.50 103 THR A CA 1
ATOM 779 C C . THR A 1 103 ? 28.524 -0.647 -13.671 1.00 60.50 103 THR A C 1
ATOM 781 O O . THR A 1 103 ? 28.006 -0.605 -14.785 1.00 60.50 103 THR A O 1
ATOM 784 N N . GLY A 1 104 ? 28.034 0.020 -12.623 1.00 58.69 104 GLY A N 1
ATOM 785 C CA . GLY A 1 104 ? 26.872 0.920 -12.686 1.00 58.69 104 GLY A CA 1
ATOM 786 C C . GLY A 1 104 ? 25.911 0.835 -11.495 1.00 58.69 104 GLY A C 1
ATOM 787 O O . GLY A 1 104 ? 24.972 1.621 -11.421 1.00 58.69 104 GLY A O 1
ATOM 788 N N . LEU A 1 105 ? 26.129 -0.085 -10.549 1.00 62.91 105 LEU A N 1
ATOM 789 C CA . LEU A 1 105 ? 25.300 -0.227 -9.346 1.00 62.91 105 LEU A CA 1
ATOM 790 C C . LEU A 1 105 ? 25.782 0.660 -8.184 1.00 62.91 105 LEU A C 1
ATOM 792 O O . LEU A 1 105 ? 25.897 0.186 -7.057 1.00 62.91 105 LEU A O 1
ATOM 796 N N . ASP A 1 106 ? 26.011 1.955 -8.419 1.00 65.69 106 ASP A N 1
ATOM 797 C CA . ASP A 1 106 ? 26.253 2.939 -7.343 1.00 65.69 106 ASP A CA 1
ATOM 798 C C . ASP A 1 106 ? 24.944 3.312 -6.614 1.00 65.69 106 ASP A C 1
ATOM 800 O O . ASP A 1 106 ? 24.633 4.472 -6.344 1.00 65.69 106 ASP A O 1
ATOM 804 N N . VAL A 1 107 ? 24.122 2.310 -6.294 1.00 70.69 107 VAL A N 1
ATOM 805 C CA . VAL A 1 107 ? 22.921 2.503 -5.485 1.00 70.69 107 VAL A CA 1
ATOM 806 C C . VAL A 1 107 ? 23.322 2.319 -4.031 1.00 70.69 107 VAL A C 1
ATOM 808 O O . VAL A 1 107 ? 23.595 1.209 -3.574 1.00 70.69 107 VAL A O 1
ATOM 811 N N . SER A 1 108 ? 23.366 3.419 -3.283 1.00 80.62 108 SER A N 1
ATOM 812 C CA . SER A 1 108 ? 23.679 3.345 -1.856 1.00 80.62 108 SER A CA 1
ATOM 813 C C . SER A 1 108 ? 22.643 2.486 -1.119 1.00 80.62 108 SER A C 1
ATOM 815 O O . SER A 1 108 ? 21.441 2.565 -1.390 1.00 80.62 108 SER A O 1
ATOM 817 N N . ALA A 1 109 ? 23.083 1.707 -0.124 1.00 79.12 109 ALA A N 1
ATOM 818 C CA . ALA A 1 109 ? 22.174 0.944 0.741 1.00 79.12 109 ALA A CA 1
ATOM 819 C C . ALA A 1 109 ? 21.087 1.843 1.361 1.00 79.12 109 ALA A C 1
ATOM 821 O O . ALA A 1 109 ? 19.937 1.438 1.518 1.00 79.12 109 ALA A O 1
ATOM 822 N N . TRP A 1 110 ? 21.440 3.100 1.638 1.00 81.75 110 TRP A N 1
ATOM 823 C CA . TRP A 1 110 ? 20.518 4.132 2.093 1.00 81.75 110 TRP A CA 1
ATOM 824 C C . TRP A 1 110 ? 19.424 4.466 1.071 1.00 81.75 110 TRP A C 1
ATOM 826 O O . TRP A 1 110 ? 18.262 4.608 1.442 1.00 81.75 110 TRP A O 1
ATOM 836 N N . GLN A 1 111 ? 19.752 4.566 -0.218 1.00 83.50 111 GLN A N 1
ATOM 837 C CA . GLN A 1 111 ? 18.767 4.817 -1.272 1.00 83.50 111 GLN A CA 1
ATOM 838 C C . GLN A 1 111 ? 17.783 3.652 -1.417 1.00 83.50 111 GLN A C 1
ATOM 840 O O . GLN A 1 111 ? 16.582 3.890 -1.544 1.00 83.50 111 GLN A O 1
ATOM 845 N N . VAL A 1 112 ? 18.268 2.412 -1.311 1.00 82.25 112 VAL A N 1
ATOM 846 C CA . VAL A 1 112 ? 17.407 1.217 -1.284 1.00 82.25 112 VAL A CA 1
ATOM 847 C C . VAL A 1 112 ? 16.508 1.217 -0.046 1.00 82.25 112 VAL A C 1
ATOM 849 O O . VAL A 1 112 ? 15.317 0.938 -0.146 1.00 82.25 112 VAL A O 1
ATOM 852 N N . ALA A 1 113 ? 17.041 1.575 1.123 1.00 84.56 113 ALA A N 1
ATOM 853 C CA . ALA A 1 113 ? 16.251 1.666 2.348 1.00 84.56 113 ALA A CA 1
ATOM 854 C C . ALA A 1 113 ? 15.163 2.749 2.252 1.00 84.56 113 ALA A C 1
ATOM 856 O O . ALA A 1 113 ? 14.017 2.500 2.626 1.00 84.56 113 ALA A O 1
ATOM 857 N N . LYS A 1 114 ? 15.491 3.928 1.704 1.00 85.44 114 LYS A N 1
ATOM 858 C CA . LYS A 1 114 ? 14.519 5.005 1.457 1.00 85.44 114 LYS A CA 1
ATOM 859 C C . LYS A 1 114 ? 13.411 4.557 0.504 1.00 85.44 114 LYS A C 1
ATOM 861 O O . LYS A 1 114 ? 12.239 4.777 0.803 1.00 85.44 114 LYS A O 1
ATOM 866 N N . SER A 1 115 ? 13.753 3.927 -0.622 1.00 83.69 115 SER A N 1
ATOM 867 C CA . SER A 1 115 ? 12.745 3.465 -1.583 1.00 83.69 115 SER A CA 1
ATOM 868 C C . SER A 1 115 ? 11.870 2.373 -0.971 1.00 83.69 115 SER A C 1
ATOM 870 O O . SER A 1 115 ? 10.647 2.468 -1.048 1.00 83.69 115 SER A O 1
ATOM 872 N N . ALA A 1 116 ? 12.459 1.405 -0.265 1.00 84.44 116 ALA A N 1
ATOM 873 C CA . ALA A 1 116 ? 11.715 0.382 0.460 1.00 84.44 116 ALA A CA 1
ATOM 874 C C . ALA A 1 116 ? 10.764 0.997 1.497 1.00 84.44 116 ALA A C 1
ATOM 876 O O . ALA A 1 116 ? 9.606 0.595 1.563 1.00 84.44 116 ALA A O 1
ATOM 877 N N . LEU A 1 117 ? 11.203 2.006 2.255 1.00 87.31 117 LEU A N 1
ATOM 878 C CA . LEU A 1 117 ? 10.351 2.713 3.212 1.00 87.31 117 LEU A CA 1
ATOM 879 C C . LEU A 1 117 ? 9.161 3.392 2.526 1.00 87.31 117 LEU A C 1
ATOM 881 O O . LEU A 1 117 ? 8.055 3.340 3.051 1.00 87.31 117 LEU A O 1
ATOM 885 N N . VAL A 1 118 ? 9.355 4.000 1.356 1.00 86.19 118 VAL A N 1
ATOM 886 C CA . VAL A 1 118 ? 8.254 4.620 0.604 1.00 86.19 118 VAL A CA 1
ATOM 887 C C . VAL A 1 118 ? 7.305 3.551 0.076 1.00 86.19 118 VAL A C 1
ATOM 889 O O . VAL A 1 118 ? 6.109 3.595 0.360 1.00 86.19 118 VAL A O 1
ATOM 892 N N . PHE A 1 119 ? 7.827 2.570 -0.659 1.00 84.00 119 PHE A N 1
ATOM 893 C CA . PHE A 1 119 ? 6.996 1.565 -1.305 1.00 84.00 119 PHE A CA 1
ATOM 894 C C . PHE A 1 119 ? 6.274 0.695 -0.288 1.00 84.00 119 PHE A C 1
ATOM 896 O O . PHE A 1 119 ? 5.085 0.463 -0.455 1.00 84.00 119 PHE A O 1
ATOM 903 N N . LEU A 1 120 ? 6.950 0.223 0.759 1.00 84.94 120 LEU A N 1
ATOM 904 C CA . LEU A 1 120 ? 6.363 -0.658 1.769 1.00 84.94 120 LEU A CA 1
ATOM 905 C C . LEU A 1 120 ? 5.630 0.131 2.857 1.00 84.94 120 LEU A C 1
ATOM 907 O O . LEU A 1 120 ? 4.537 -0.253 3.269 1.00 84.94 120 LEU A O 1
ATOM 911 N N . GLY A 1 121 ? 6.213 1.235 3.320 1.00 86.38 121 GLY A N 1
ATOM 912 C CA . GLY A 1 121 ? 5.678 2.016 4.431 1.00 86.38 121 GLY A CA 1
ATOM 913 C C . GLY A 1 121 ? 4.385 2.743 4.082 1.00 86.38 121 GLY A C 1
ATOM 914 O O . GLY A 1 121 ? 3.469 2.731 4.899 1.00 86.38 121 GLY A O 1
ATOM 915 N N . VAL A 1 122 ? 4.253 3.310 2.876 1.00 87.44 122 VAL A N 1
ATOM 916 C CA . VAL A 1 122 ? 3.027 4.034 2.488 1.00 87.44 122 VAL A CA 1
ATOM 917 C C . VAL A 1 122 ? 1.791 3.118 2.506 1.00 87.44 122 VAL A C 1
ATOM 919 O O . VAL A 1 122 ? 0.832 3.456 3.202 1.00 87.44 122 VAL A O 1
ATOM 922 N N . PRO A 1 123 ? 1.780 1.944 1.842 1.00 84.25 123 PRO A N 1
ATOM 923 C CA . PRO A 1 123 ? 0.660 1.010 1.930 1.00 84.25 123 PRO A CA 1
ATOM 924 C C . PRO A 1 123 ? 0.413 0.479 3.345 1.00 84.25 123 PRO A C 1
ATOM 926 O O . PRO A 1 123 ? -0.742 0.312 3.731 1.00 84.25 123 PRO A O 1
ATOM 929 N N . LEU A 1 124 ? 1.468 0.228 4.131 1.00 85.00 124 LEU A N 1
ATOM 930 C CA . LEU A 1 124 ? 1.320 -0.244 5.512 1.00 85.00 124 LEU A CA 1
ATOM 931 C C . LEU A 1 124 ? 0.628 0.791 6.400 1.00 85.00 124 LEU A C 1
ATOM 933 O O . LEU A 1 124 ? -0.292 0.439 7.134 1.00 85.00 124 LEU A O 1
ATOM 937 N N . VAL A 1 125 ? 1.047 2.056 6.317 1.00 85.81 125 VAL A N 1
ATOM 938 C CA . VAL A 1 125 ? 0.437 3.155 7.075 1.00 85.81 125 VAL A CA 1
ATOM 939 C C . VAL A 1 125 ? -0.990 3.410 6.603 1.00 85.81 125 VAL A C 1
ATOM 941 O O . VAL A 1 125 ? -1.873 3.627 7.430 1.00 85.81 125 VAL A O 1
ATOM 944 N N . ALA A 1 126 ? -1.248 3.349 5.295 1.00 84.19 126 ALA A N 1
ATOM 945 C CA . ALA A 1 126 ? -2.603 3.475 4.767 1.00 84.19 126 ALA A CA 1
ATOM 946 C C . ALA A 1 126 ? -3.520 2.379 5.334 1.00 84.19 126 ALA A C 1
ATOM 948 O O . ALA A 1 126 ? -4.568 2.687 5.901 1.00 84.19 126 ALA A O 1
ATOM 949 N N . GLY A 1 127 ? -3.086 1.115 5.273 1.00 82.75 127 GLY A N 1
ATOM 950 C CA . GLY A 1 127 ? -3.839 -0.016 5.816 1.00 82.75 127 GLY A CA 1
ATOM 951 C C . GLY A 1 127 ? -4.057 0.072 7.329 1.00 82.75 127 GLY A C 1
ATOM 952 O O . GLY A 1 127 ? -5.179 -0.125 7.797 1.00 82.75 127 GLY A O 1
ATOM 953 N N . SER A 1 128 ? -3.022 0.419 8.102 1.00 83.12 128 SER A N 1
ATOM 954 C CA . SER A 1 128 ? -3.138 0.559 9.559 1.00 83.12 128 SER A CA 1
ATOM 955 C C . SER A 1 128 ? -4.034 1.731 9.964 1.00 83.12 128 SER A C 1
ATOM 957 O O . SER A 1 128 ? -4.805 1.599 10.911 1.00 83.12 128 SER A O 1
ATOM 959 N N . THR A 1 129 ? -4.003 2.840 9.221 1.00 84.62 129 THR A N 1
ATOM 960 C CA . THR A 1 129 ? -4.878 3.998 9.456 1.00 84.62 129 THR A CA 1
ATOM 961 C C . THR A 1 129 ? -6.336 3.639 9.197 1.00 84.62 129 THR A C 1
ATOM 963 O O . THR A 1 129 ? -7.197 3.969 10.010 1.00 84.62 129 THR A O 1
ATOM 966 N N . THR A 1 130 ? -6.626 2.922 8.107 1.00 83.75 130 THR A N 1
ATOM 967 C CA . THR A 1 130 ? -7.985 2.439 7.828 1.00 83.75 130 THR A CA 1
ATOM 968 C C . THR A 1 130 ? -8.479 1.510 8.936 1.00 83.75 130 THR A C 1
ATOM 970 O O . THR A 1 130 ? -9.573 1.721 9.452 1.00 83.75 130 THR A O 1
ATOM 973 N N . LEU A 1 131 ? -7.663 0.537 9.358 1.00 85.62 131 LEU A N 1
ATOM 974 C CA . LEU A 1 131 ? -8.005 -0.380 10.452 1.00 85.62 131 LEU A CA 1
ATOM 975 C C . LEU A 1 131 ? -8.253 0.355 11.775 1.00 85.62 131 LEU A C 1
ATOM 977 O O . LEU A 1 131 ? -9.241 0.079 12.454 1.00 85.62 131 LEU A O 1
ATOM 981 N N . ALA A 1 132 ? -7.386 1.307 12.126 1.00 84.44 132 ALA A N 1
ATOM 982 C CA . ALA A 1 132 ? -7.532 2.113 13.332 1.00 84.44 132 ALA A CA 1
ATOM 983 C C . ALA A 1 132 ? -8.812 2.959 13.298 1.00 84.44 132 ALA A C 1
ATOM 985 O O . ALA A 1 132 ? -9.522 3.027 14.299 1.00 84.44 132 ALA A O 1
ATOM 986 N N . LEU A 1 133 ? -9.144 3.551 12.146 1.00 83.25 133 LEU A N 1
ATOM 987 C CA . LEU A 1 133 ? -10.359 4.345 11.980 1.00 83.25 133 LEU A CA 1
ATOM 988 C C . LEU A 1 133 ? -11.622 3.482 12.106 1.00 83.25 133 LEU A C 1
ATOM 990 O O . LEU A 1 133 ? -12.564 3.881 12.787 1.00 83.25 133 LEU A O 1
ATOM 994 N N . THR A 1 134 ? -11.634 2.287 11.508 1.00 85.88 134 THR A N 1
ATOM 995 C CA . THR A 1 134 ? -12.748 1.337 11.656 1.00 85.88 134 THR A CA 1
ATOM 996 C C . THR A 1 134 ? -12.905 0.881 13.107 1.00 85.88 134 THR A C 1
ATOM 998 O O . THR A 1 134 ? -14.014 0.886 13.635 1.00 85.88 134 THR A O 1
ATOM 1001 N N . ALA A 1 135 ? -11.806 0.535 13.783 1.00 85.75 135 ALA A N 1
ATOM 1002 C CA . ALA A 1 135 ? -11.846 0.136 15.188 1.00 85.75 135 ALA A CA 1
ATOM 1003 C C . ALA A 1 135 ? -12.340 1.275 16.101 1.00 85.75 135 ALA A C 1
ATOM 1005 O O . ALA A 1 135 ? -13.170 1.047 16.981 1.00 85.75 135 ALA A O 1
ATOM 1006 N N . ALA A 1 136 ? -11.875 2.506 15.865 1.00 83.94 136 ALA A N 1
ATOM 1007 C CA . ALA A 1 136 ? -12.322 3.686 16.600 1.00 83.94 136 ALA A CA 1
ATOM 1008 C C . ALA A 1 136 ? -13.816 3.973 16.376 1.00 83.94 136 ALA A C 1
ATOM 1010 O O . ALA A 1 136 ? -14.532 4.232 17.343 1.00 83.94 136 ALA A O 1
ATOM 1011 N N . GLY A 1 137 ? -14.297 3.868 15.132 1.00 83.50 137 GLY A N 1
ATOM 1012 C CA . GLY A 1 137 ? -15.713 4.032 14.792 1.00 83.50 137 GLY A CA 1
ATOM 1013 C C . GLY A 1 137 ? -16.615 3.031 15.517 1.00 83.50 137 GLY A C 1
ATOM 1014 O O . GLY A 1 137 ? -17.602 3.428 16.133 1.00 83.50 137 GLY A O 1
ATOM 1015 N N . ASN A 1 138 ? -16.230 1.753 15.546 1.00 86.81 138 ASN A N 1
ATOM 1016 C CA . ASN A 1 138 ? -17.012 0.710 16.218 1.00 86.81 138 ASN A CA 1
ATOM 1017 C C . ASN A 1 138 ? -17.130 0.946 17.737 1.00 86.81 138 ASN A C 1
ATOM 1019 O O . ASN A 1 138 ? -18.197 0.750 18.320 1.00 86.81 138 ASN A O 1
ATOM 1023 N N . ASN A 1 139 ? -16.057 1.406 18.390 1.00 88.00 139 ASN A N 1
ATOM 1024 C CA . ASN A 1 139 ? -16.103 1.767 19.813 1.00 88.00 139 ASN A CA 1
ATOM 1025 C C . ASN A 1 139 ? -17.011 2.977 20.071 1.00 88.00 139 ASN A C 1
ATOM 1027 O O . ASN A 1 139 ? -17.625 3.077 21.135 1.00 88.00 139 ASN A O 1
ATOM 1031 N N . PHE A 1 140 ? -17.110 3.882 19.098 1.00 84.75 140 PHE A N 1
ATOM 1032 C CA . PHE A 1 140 ? -17.964 5.054 19.180 1.00 84.75 140 PHE A CA 1
ATOM 1033 C C . PHE A 1 140 ? -19.453 4.683 19.178 1.00 84.75 140 PHE A C 1
ATOM 1035 O O . PHE A 1 140 ? -20.218 5.174 20.009 1.00 84.75 140 PHE A O 1
ATOM 1042 N N . GLU A 1 141 ? -19.861 3.761 18.302 1.00 85.94 141 GLU A N 1
ATOM 1043 C CA . GLU A 1 141 ? -21.237 3.247 18.264 1.00 85.94 141 GLU A CA 1
ATOM 1044 C C . GLU A 1 141 ? -21.639 2.588 19.589 1.00 85.94 141 GLU A C 1
ATOM 1046 O O . GLU A 1 141 ? -22.729 2.848 20.105 1.00 85.94 141 GLU A O 1
ATOM 1051 N N . LEU A 1 142 ? -20.740 1.799 20.189 1.00 88.94 142 LEU A N 1
ATOM 1052 C CA . LEU A 1 142 ? -20.968 1.201 21.505 1.00 88.94 142 LEU A CA 1
ATOM 1053 C C . LEU A 1 142 ? -21.119 2.271 22.595 1.00 88.94 142 LEU A C 1
ATOM 1055 O O . LEU A 1 142 ? -22.019 2.171 23.426 1.00 88.94 142 LEU A O 1
ATOM 1059 N N . ALA A 1 143 ? -20.272 3.303 22.591 1.00 86.81 143 ALA A N 1
ATOM 1060 C CA . ALA A 1 143 ? -20.351 4.394 23.559 1.00 86.81 143 ALA A CA 1
ATOM 1061 C C . ALA A 1 143 ? -21.686 5.152 23.459 1.00 86.81 143 ALA A C 1
ATOM 1063 O O . ALA A 1 143 ? -22.315 5.418 24.485 1.00 86.81 143 ALA A O 1
ATOM 1064 N N . ILE A 1 144 ? -22.161 5.430 22.239 1.00 87.69 144 ILE A N 1
ATOM 1065 C CA . ILE A 1 144 ? -23.491 6.016 22.019 1.00 87.69 144 ILE A CA 1
ATOM 1066 C C . ILE A 1 144 ? -24.577 5.065 22.530 1.00 87.69 144 ILE A C 1
ATOM 1068 O O . ILE A 1 144 ? -25.464 5.502 23.261 1.00 87.69 144 ILE A O 1
ATOM 1072 N N . ALA A 1 145 ? -24.517 3.777 22.187 1.00 91.12 145 ALA A N 1
ATOM 1073 C CA . ALA A 1 145 ? -25.516 2.798 22.608 1.00 91.12 145 ALA A CA 1
ATOM 1074 C C . ALA A 1 145 ? -25.608 2.699 24.139 1.00 91.12 145 ALA A C 1
ATOM 1076 O O . ALA A 1 145 ? -26.706 2.733 24.693 1.00 91.12 145 ALA A O 1
ATOM 1077 N N . VAL A 1 146 ? -24.466 2.656 24.831 1.00 92.62 146 VAL A N 1
ATOM 1078 C CA . VAL A 1 146 ? -24.399 2.663 26.300 1.00 92.62 146 VAL A CA 1
ATOM 1079 C C . VAL A 1 146 ? -24.944 3.975 26.872 1.00 92.62 146 VAL A C 1
ATOM 1081 O O . VAL A 1 146 ? -25.706 3.944 27.841 1.00 92.62 146 VAL A O 1
ATOM 1084 N N . ALA A 1 147 ? -24.615 5.123 26.270 1.00 91.12 147 ALA A N 1
ATOM 1085 C CA . ALA A 1 147 ? -25.123 6.421 26.709 1.00 91.12 147 ALA A CA 1
ATOM 1086 C C . ALA A 1 147 ? -26.649 6.523 26.548 1.00 91.12 147 ALA A C 1
ATOM 1088 O O . ALA A 1 147 ? -27.332 6.947 27.478 1.00 91.12 147 ALA A O 1
ATOM 1089 N N . VAL A 1 148 ? -27.198 6.071 25.418 1.00 91.88 148 VAL A N 1
ATOM 1090 C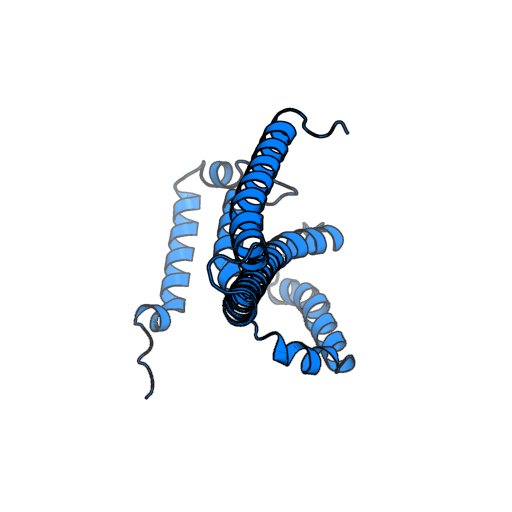 CA . VAL A 1 148 ? -28.647 6.019 25.164 1.00 91.88 148 VAL A CA 1
ATOM 1091 C C . VAL A 1 148 ? -29.337 5.039 26.112 1.00 91.88 148 VAL A C 1
ATOM 1093 O O . VAL A 1 148 ? -30.390 5.363 26.655 1.00 91.88 148 VAL A O 1
ATOM 1096 N N . ALA A 1 149 ? -28.750 3.864 26.350 1.00 93.81 149 ALA A N 1
ATOM 1097 C CA . ALA A 1 149 ? -29.307 2.862 27.256 1.00 93.81 149 ALA A CA 1
ATOM 1098 C C . ALA A 1 149 ? -29.333 3.335 28.720 1.00 93.81 149 ALA A C 1
ATOM 1100 O O . ALA A 1 149 ? -30.262 3.002 29.451 1.00 93.81 149 ALA A O 1
ATOM 1101 N N . THR A 1 150 ? -28.337 4.120 29.144 1.00 93.81 150 THR A N 1
ATOM 1102 C CA . THR A 1 150 ? -28.195 4.569 30.542 1.00 93.81 150 THR A CA 1
ATOM 1103 C C . THR A 1 150 ? -28.915 5.892 30.816 1.00 93.81 150 THR A C 1
ATOM 1105 O O . THR A 1 150 ? -29.545 6.047 31.858 1.00 93.81 150 THR A O 1
ATOM 1108 N N . PHE A 1 151 ? -28.829 6.855 29.892 1.00 91.44 151 PHE A N 1
ATOM 1109 C CA . PHE A 1 151 ? -29.322 8.230 30.073 1.00 91.44 151 PHE A CA 1
ATOM 1110 C C . PHE A 1 151 ? -30.561 8.554 29.222 1.00 91.44 151 PHE A C 1
ATOM 1112 O O . PHE A 1 151 ? -31.098 9.658 29.314 1.00 91.44 151 PHE A O 1
ATOM 1119 N N . GLY A 1 152 ? -31.031 7.603 28.409 1.00 89.31 152 GLY A N 1
ATOM 1120 C CA . GLY A 1 152 ? -32.135 7.794 27.473 1.00 89.31 152 GLY A CA 1
ATOM 1121 C C . GLY A 1 152 ? -31.715 8.518 26.190 1.00 89.31 152 GLY A C 1
ATOM 1122 O O . GLY A 1 152 ? -30.723 9.244 26.143 1.00 89.31 152 GLY A O 1
ATOM 1123 N N . ALA A 1 153 ? -32.504 8.349 25.125 1.00 86.00 153 ALA A N 1
ATOM 1124 C CA . ALA A 1 153 ? -32.210 8.922 23.805 1.00 86.00 153 ALA A CA 1
ATOM 1125 C C . ALA A 1 153 ? -32.202 10.463 23.781 1.00 86.00 153 ALA A C 1
ATOM 1127 O O . ALA A 1 153 ? -31.565 11.065 22.922 1.00 86.00 153 ALA A O 1
ATOM 1128 N N . THR A 1 154 ? -32.890 11.104 24.729 1.00 87.88 154 THR A N 1
ATOM 1129 C CA . THR A 1 154 ? -32.938 12.567 24.884 1.00 87.88 154 THR A CA 1
ATOM 1130 C C . THR A 1 154 ? -31.931 13.096 25.909 1.00 87.88 154 THR A C 1
ATOM 1132 O O . THR A 1 154 ? -31.915 14.296 26.181 1.00 87.88 154 THR A O 1
ATOM 1135 N N . GLY A 1 155 ? -31.119 12.226 26.517 1.00 87.38 155 GLY A N 1
ATOM 1136 C CA . GLY A 1 155 ? -30.116 12.612 27.504 1.00 87.38 155 GLY A CA 1
ATOM 1137 C C . GLY A 1 155 ? -28.971 13.409 26.873 1.00 87.38 155 GLY A C 1
ATOM 1138 O O . GLY A 1 155 ? -28.498 13.090 25.780 1.00 87.38 155 GLY A O 1
ATOM 1139 N N . GLY A 1 156 ? -28.480 14.431 27.582 1.00 86.38 156 GLY A N 1
ATOM 1140 C CA . GLY A 1 156 ? -27.379 15.280 27.109 1.00 86.38 156 GLY A CA 1
ATOM 1141 C C . GLY A 1 156 ? -26.091 14.502 26.813 1.00 86.38 156 GLY A C 1
ATOM 1142 O O . GLY A 1 156 ? -25.329 14.891 25.937 1.00 86.38 156 GLY A O 1
ATOM 1143 N N . GLN A 1 157 ? -25.878 13.368 27.482 1.00 86.25 157 GLN A N 1
ATOM 1144 C CA . GLN A 1 157 ? -24.743 12.466 27.285 1.00 86.25 157 GLN A CA 1
ATOM 1145 C C . GLN A 1 157 ? -24.820 11.716 25.947 1.00 86.25 157 GLN A C 1
ATOM 1147 O O . GLN A 1 157 ? -23.814 11.607 25.249 1.00 86.25 157 GLN A O 1
ATOM 1152 N N . ALA A 1 158 ? -26.007 11.233 25.561 1.00 85.81 158 ALA A N 1
ATOM 1153 C CA . ALA A 1 158 ? -26.222 10.585 24.266 1.00 85.81 158 ALA A CA 1
ATOM 1154 C C . ALA A 1 158 ? -26.072 11.591 23.113 1.00 85.81 158 ALA A C 1
ATOM 1156 O O . ALA A 1 158 ? -25.417 11.300 22.111 1.00 85.81 158 ALA A O 1
ATOM 1157 N N . LEU A 1 159 ? -26.607 12.805 23.294 1.00 85.00 159 LEU A N 1
ATOM 1158 C CA . LEU A 1 159 ? -26.435 13.907 22.347 1.00 85.00 159 LEU A CA 1
ATOM 1159 C C . LEU A 1 159 ? -24.973 14.344 22.234 1.00 85.00 159 LEU A C 1
ATOM 1161 O O . LEU A 1 159 ? -24.491 14.505 21.120 1.00 85.00 159 LEU A O 1
ATOM 1165 N N . ALA A 1 160 ? -24.245 14.487 23.344 1.00 84.50 160 ALA A N 1
ATOM 1166 C CA . ALA A 1 160 ? -22.819 14.819 23.319 1.00 84.50 160 ALA A CA 1
ATOM 1167 C C . ALA A 1 160 ? -21.999 13.754 22.573 1.00 84.50 160 ALA A C 1
ATOM 1169 O O . ALA A 1 160 ? -21.120 14.104 21.787 1.00 84.50 160 ALA A O 1
ATOM 1170 N N . GLY A 1 161 ? -22.344 12.474 22.761 1.00 82.31 161 GLY A N 1
ATOM 1171 C CA . GLY A 1 161 ? -21.783 11.365 21.996 1.00 82.31 161 GLY A CA 1
ATOM 1172 C C . GLY A 1 161 ? -22.003 11.539 20.493 1.00 82.31 161 GLY A C 1
ATOM 1173 O O . GLY A 1 161 ? -21.045 11.546 19.741 1.00 82.31 161 GLY A O 1
ATOM 1174 N N . VAL A 1 162 ? -23.232 11.754 20.026 1.00 81.81 162 VAL A N 1
ATOM 1175 C CA . VAL A 1 162 ? -23.520 11.859 18.579 1.00 81.81 162 VAL A CA 1
ATOM 1176 C C . VAL A 1 162 ? -23.005 13.166 17.957 1.00 81.81 162 VAL A 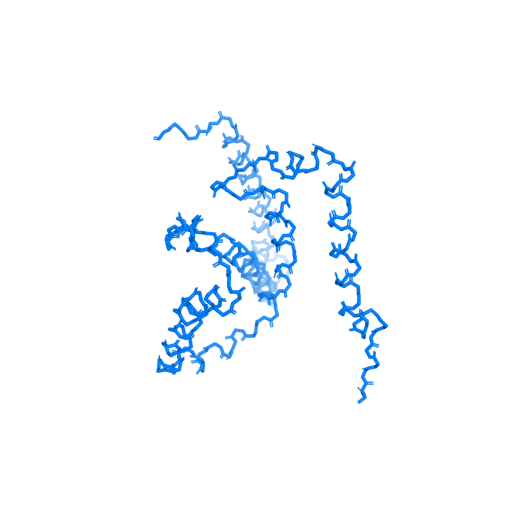C 1
ATOM 1178 O O . VAL A 1 162 ? -22.474 13.165 16.847 1.00 81.81 162 VAL A O 1
ATOM 1181 N N . VAL A 1 163 ? -23.162 14.293 18.653 1.00 84.31 163 VAL A N 1
ATOM 1182 C CA . VAL A 1 163 ? -22.870 15.634 18.121 1.00 84.31 163 VAL A CA 1
ATOM 1183 C C . VAL A 1 163 ? -21.366 15.896 18.021 1.00 84.31 163 VAL A C 1
ATOM 1185 O O . VAL A 1 163 ? -20.943 16.563 17.078 1.00 84.31 163 VAL A O 1
ATOM 1188 N N . GLY A 1 164 ? -20.556 15.350 18.937 1.00 81.62 164 GLY A N 1
ATOM 1189 C CA . GLY A 1 164 ? -19.100 15.531 18.943 1.00 81.62 164 GLY A CA 1
ATOM 1190 C C . GLY A 1 164 ? -18.442 15.177 17.600 1.00 81.62 164 GLY A C 1
ATOM 1191 O O . GLY A 1 164 ? -17.942 16.080 16.926 1.00 81.62 164 GLY A O 1
ATOM 1192 N N . PRO A 1 165 ? -18.515 13.916 17.129 1.00 82.25 165 PRO A N 1
ATOM 1193 C CA . PRO A 1 165 ? -17.907 13.503 15.862 1.00 82.25 165 PRO A CA 1
ATOM 1194 C C . PRO A 1 165 ? -18.539 14.143 14.632 1.00 82.25 165 PRO A C 1
ATOM 1196 O O . PRO A 1 165 ? -17.839 14.372 13.648 1.00 82.25 165 PRO A O 1
ATOM 1199 N N . LEU A 1 166 ? -19.845 14.440 14.668 1.00 83.31 166 LEU A N 1
ATOM 1200 C CA . LEU A 1 166 ? -20.530 15.110 13.558 1.00 83.31 166 LEU A CA 1
ATOM 1201 C C . LEU A 1 166 ? -19.940 16.494 13.266 1.00 83.31 166 LEU A C 1
ATOM 1203 O O . LEU A 1 166 ? -20.038 16.960 12.134 1.00 83.31 166 LEU A O 1
ATOM 1207 N N . ILE A 1 167 ? -19.321 17.135 14.259 1.00 86.75 167 ILE A N 1
ATOM 1208 C CA . ILE A 1 167 ? -18.644 18.426 14.106 1.00 86.75 167 ILE A CA 1
ATOM 1209 C C . ILE A 1 167 ? -17.130 18.231 13.979 1.00 86.75 167 ILE A C 1
ATOM 1211 O O . ILE A 1 167 ? -16.516 18.792 13.070 1.00 86.75 167 ILE A O 1
ATOM 1215 N N . GLU A 1 168 ? -16.519 17.421 14.846 1.00 82.75 168 GLU A N 1
ATOM 1216 C CA . GLU A 1 168 ? -15.068 17.205 14.853 1.00 82.75 168 GLU A CA 1
ATOM 1217 C C . GLU A 1 168 ? -14.555 16.609 13.543 1.00 82.75 168 GLU A C 1
ATOM 1219 O O . GLU A 1 168 ? -13.551 17.089 13.015 1.00 82.75 168 GLU A O 1
ATOM 1224 N N . VAL A 1 169 ? -15.230 15.594 12.987 1.00 85.81 169 VAL A N 1
ATOM 1225 C CA . VAL A 1 169 ? -14.741 14.895 11.789 1.00 85.81 169 VAL A CA 1
ATOM 1226 C C . VAL A 1 169 ? -14.710 15.830 10.572 1.00 85.81 169 VAL A C 1
ATOM 1228 O O . VAL A 1 169 ? -13.647 15.941 9.953 1.00 85.81 169 VAL A O 1
ATOM 1231 N N . PRO A 1 170 ? -15.785 16.569 10.228 1.00 87.31 170 PRO A N 1
ATOM 1232 C CA . PRO A 1 170 ? -15.727 17.546 9.142 1.00 87.31 170 PRO A CA 1
ATOM 1233 C C . PRO A 1 170 ? -14.704 18.659 9.381 1.00 87.31 170 PRO A C 1
ATOM 1235 O O . PRO A 1 170 ? -14.016 19.057 8.440 1.00 87.31 170 PRO A O 1
ATOM 1238 N N . VAL A 1 171 ? -14.567 19.142 10.623 1.00 92.19 171 VAL A N 1
ATOM 1239 C CA . VAL A 1 171 ? -13.594 20.192 10.966 1.00 92.19 171 VAL A CA 1
ATOM 1240 C C . VAL A 1 171 ? -12.165 19.696 10.758 1.00 92.19 171 VAL A C 1
ATOM 1242 O O . VAL A 1 171 ? -11.385 20.370 10.089 1.00 92.19 171 VAL A O 1
ATOM 1245 N N . LEU A 1 172 ? -11.819 18.506 11.251 1.00 86.31 172 LEU A N 1
ATOM 1246 C CA . LEU A 1 172 ? -10.491 17.916 11.065 1.00 86.31 172 LEU A CA 1
ATOM 1247 C C . LEU A 1 172 ? -10.188 17.663 9.584 1.00 86.31 172 LEU A C 1
ATOM 1249 O O . LEU A 1 172 ? -9.111 18.029 9.112 1.00 86.31 172 LEU A O 1
ATOM 1253 N N . VAL A 1 173 ? -11.138 17.110 8.821 1.00 87.00 173 VAL A N 1
ATOM 1254 C CA . VAL A 1 173 ? -10.979 16.904 7.369 1.00 87.00 173 VAL A CA 1
ATOM 1255 C C . VAL A 1 173 ? -10.802 18.236 6.635 1.00 87.00 173 VAL A C 1
ATOM 1257 O O . VAL A 1 173 ? -9.961 18.335 5.735 1.00 87.00 173 VAL A O 1
ATOM 1260 N N . GLY A 1 174 ? -11.551 19.266 7.031 1.00 92.31 174 GLY A N 1
ATOM 1261 C CA . GLY A 1 174 ? -11.419 20.625 6.510 1.00 92.31 174 GLY A CA 1
ATOM 1262 C C . GLY A 1 174 ? -10.050 21.233 6.814 1.00 92.31 174 GLY A C 1
ATOM 1263 O O . GLY A 1 174 ? -9.412 21.781 5.917 1.00 92.31 174 GLY A O 1
ATOM 1264 N N . LEU A 1 175 ? -9.550 21.070 8.041 1.00 88.31 175 LEU A N 1
ATOM 1265 C CA . LEU A 1 175 ? -8.220 21.530 8.450 1.00 88.31 175 LEU A CA 1
ATOM 1266 C C . LEU A 1 175 ? -7.103 20.796 7.708 1.00 88.31 175 LEU A C 1
ATOM 1268 O O . LEU A 1 175 ? -6.129 21.425 7.296 1.00 88.31 175 LEU A O 1
ATOM 1272 N N . VAL A 1 176 ? -7.248 19.492 7.471 1.00 88.12 176 VAL A N 1
ATOM 1273 C CA . VAL A 1 176 ? -6.306 18.732 6.640 1.00 88.12 176 VAL A CA 1
ATOM 1274 C C . VAL A 1 176 ? -6.297 19.282 5.213 1.00 88.12 176 VAL A C 1
ATOM 1276 O O . VAL A 1 176 ? -5.222 19.595 4.700 1.00 88.12 176 VAL A O 1
ATOM 1279 N N . HIS A 1 177 ? -7.462 19.486 4.590 1.00 88.31 177 HIS A N 1
ATOM 1280 C CA . HIS A 1 177 ? -7.537 20.087 3.252 1.00 88.31 177 HIS A CA 1
ATOM 1281 C C . HIS A 1 177 ? -6.923 21.488 3.210 1.00 88.31 177 HIS A C 1
ATOM 1283 O O . HIS A 1 177 ? -6.159 21.790 2.292 1.00 88.31 177 HIS A O 1
ATOM 1289 N N . LEU A 1 178 ? -7.190 22.312 4.223 1.00 89.88 178 LEU A N 1
ATOM 1290 C CA . LEU A 1 178 ? -6.601 23.640 4.362 1.00 89.88 178 LEU A CA 1
ATOM 1291 C C . LEU A 1 178 ? -5.074 23.563 4.496 1.00 89.88 178 LEU A C 1
ATOM 1293 O O . LEU A 1 178 ? -4.359 24.284 3.806 1.00 89.88 178 LEU A O 1
ATOM 1297 N N . SER A 1 179 ? -4.556 22.652 5.322 1.00 85.25 179 SER A N 1
ATOM 1298 C CA . SER A 1 179 ? -3.113 22.455 5.502 1.00 85.25 179 SER A CA 1
ATOM 1299 C C . SER A 1 179 ? -2.420 21.984 4.220 1.00 85.25 179 SER A C 1
ATOM 1301 O O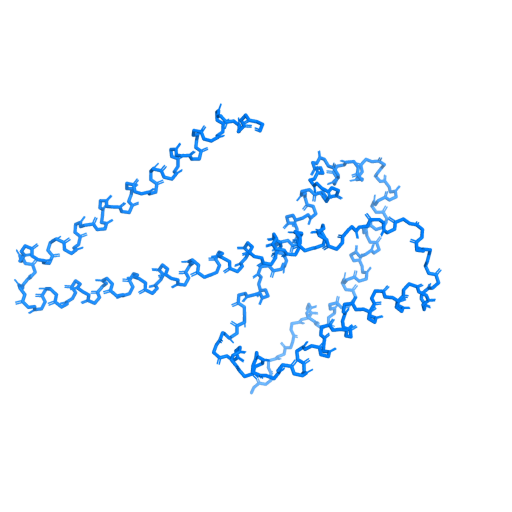 . SER A 1 179 ? -1.341 22.474 3.887 1.00 85.25 179 SER A O 1
ATOM 1303 N N . LEU A 1 180 ? -3.052 21.082 3.461 1.00 82.31 180 LEU A N 1
ATOM 1304 C CA . LEU A 1 180 ? -2.549 20.612 2.172 1.00 82.31 180 LEU A CA 1
ATOM 1305 C C . LEU A 1 180 ? -2.591 21.727 1.123 1.00 82.31 180 LEU A C 1
ATOM 1307 O O . LEU A 1 180 ? -1.652 21.853 0.336 1.00 82.31 180 LEU A O 1
ATOM 1311 N N . ALA A 1 181 ? -3.634 22.559 1.129 1.00 85.19 181 ALA A N 1
ATOM 1312 C CA . ALA A 1 181 ? -3.723 23.736 0.271 1.00 85.19 181 ALA A CA 1
ATOM 1313 C C . ALA A 1 181 ? -2.612 24.750 0.599 1.00 85.19 181 ALA A C 1
ATOM 1315 O O . ALA A 1 181 ? -1.904 25.196 -0.300 1.00 85.19 181 ALA A O 1
ATOM 1316 N N . LEU A 1 182 ? -2.372 25.038 1.881 1.00 82.75 182 LEU A N 1
ATOM 1317 C CA . LEU A 1 182 ? -1.311 25.948 2.329 1.00 82.75 182 LEU A CA 1
ATOM 1318 C C . LEU A 1 182 ? 0.100 25.406 2.039 1.00 82.75 182 LEU A C 1
ATOM 1320 O O . LEU A 1 182 ? 0.973 26.167 1.619 1.00 82.75 182 LEU A O 1
ATOM 1324 N N . ARG A 1 183 ? 0.325 24.089 2.161 1.00 75.69 183 ARG A N 1
ATOM 1325 C CA . ARG A 1 183 ? 1.594 23.437 1.773 1.00 75.69 183 ARG A CA 1
ATOM 1326 C C . ARG A 1 183 ? 1.909 23.568 0.283 1.00 75.69 183 ARG A C 1
ATOM 1328 O O . ARG A 1 183 ? 3.081 23.576 -0.079 1.00 75.69 183 ARG A O 1
ATOM 1335 N N . ARG A 1 184 ? 0.896 23.667 -0.585 1.00 63.66 184 ARG A N 1
ATOM 1336 C CA . ARG A 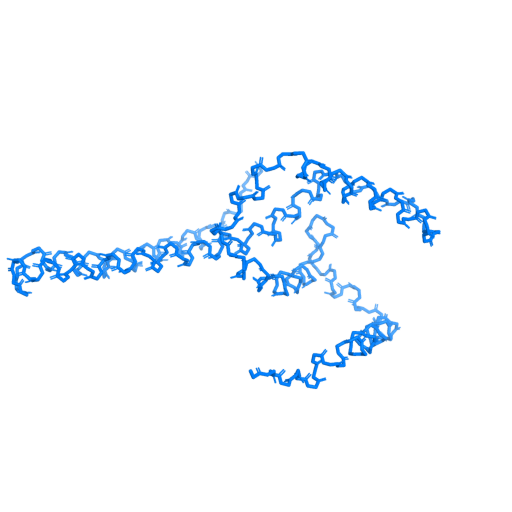1 184 ? 1.100 23.903 -2.026 1.00 63.66 184 ARG A CA 1
ATOM 1337 C C . ARG A 1 184 ? 1.562 25.332 -2.327 1.00 63.66 184 ARG A C 1
ATOM 1339 O O . ARG A 1 184 ? 2.196 25.542 -3.353 1.00 63.66 184 ARG A O 1
ATOM 1346 N N . HIS A 1 185 ? 1.278 26.288 -1.441 1.00 62.75 185 HIS A N 1
ATOM 1347 C CA . HIS A 1 185 ? 1.659 27.695 -1.606 1.00 62.75 185 HIS A CA 1
ATOM 1348 C C . HIS A 1 185 ? 2.985 28.060 -0.925 1.00 62.75 185 HIS A C 1
ATOM 1350 O O . HIS A 1 185 ? 3.630 29.020 -1.338 1.00 62.75 185 HIS A O 1
ATOM 1356 N N . HIS A 1 186 ? 3.436 27.264 0.049 1.00 60.66 186 HIS A N 1
ATOM 1357 C CA . HIS A 1 186 ? 4.754 27.394 0.670 1.00 60.66 186 HIS A CA 1
ATOM 1358 C C . HIS A 1 186 ? 5.543 26.080 0.543 1.00 60.66 186 HIS A C 1
ATOM 1360 O O . HIS A 1 186 ? 5.579 25.294 1.496 1.00 60.66 186 HIS A O 1
ATOM 1366 N N . PRO A 1 187 ? 6.184 25.804 -0.613 1.00 56.06 187 PRO A N 1
ATOM 1367 C CA . PRO A 1 187 ? 7.232 24.792 -0.662 1.00 56.06 187 PRO A CA 1
ATOM 1368 C C . PRO A 1 187 ? 8.290 25.167 0.379 1.00 56.06 187 PRO A C 1
ATOM 1370 O O . PRO A 1 187 ? 8.712 26.322 0.442 1.00 56.06 187 PRO A O 1
ATOM 1373 N N . ALA A 1 188 ? 8.654 24.213 1.238 1.00 53.41 188 ALA A N 1
ATOM 1374 C CA . ALA A 1 188 ? 9.617 24.419 2.311 1.00 53.41 188 ALA A CA 1
ATOM 1375 C C . ALA A 1 188 ? 10.860 25.141 1.769 1.00 53.41 188 ALA A C 1
ATOM 1377 O O . ALA A 1 188 ? 11.530 24.659 0.854 1.00 53.41 188 ALA A O 1
ATOM 1378 N N . ALA A 1 189 ? 11.130 26.328 2.306 1.00 52.88 189 ALA A N 1
ATOM 1379 C CA . ALA A 1 189 ? 12.390 27.003 2.077 1.00 52.88 189 ALA A CA 1
ATOM 1380 C C . ALA A 1 189 ? 13.487 26.158 2.740 1.00 52.88 189 ALA A C 1
ATOM 1382 O O . ALA A 1 189 ? 13.518 26.099 3.961 1.00 52.88 189 ALA A O 1
ATOM 1383 N N . ARG A 1 190 ? 14.295 25.509 1.889 1.00 44.88 190 ARG A N 1
ATOM 1384 C CA . ARG A 1 190 ? 15.642 24.937 2.101 1.00 44.88 190 ARG A CA 1
ATOM 1385 C C . ARG A 1 190 ? 15.914 24.193 3.408 1.00 44.88 190 ARG A C 1
ATOM 1387 O O . ARG A 1 190 ? 16.053 24.849 4.457 1.00 44.88 190 ARG A O 1
#

Sequence (190 aa):
MAARLSVLDRWLPLWIGVAMAVGLLAGRWFPGLDGALNTVPVDGISLPIALGLLVMMHPVPAKVRYDRLDAVTGDRRLLWSSLALNWLVGPALLPGWLGLPTTGLDVSAWQVAKSALVFLGVPLVAGSTTLALTAAGNNFELAIAVAVATFGATGGQALAGVVGPLIEVPVLVGLVHLSLALRRHHPAAR

pLDDT: mean 82.1, std 9.45, range [39.25, 95.06]

Foldseek 3Di:
DPPDPDPCRVCVVVVVVVVVVVVVVCCVVDVCVVVVQQVDDDLNHGPVVLVVLLVVCLVPLLPDDPVCVVVVVVPPVVVVVCCCCVPPVCVPPVCVVVVHDPPPPPCDPVNVVVSCCVSVVVSNCVSVVVVVVVVVVVVLVVQLVVCCVPQNCPGPSNVCSVVVCVPVVVVVVVVVVVVVVVCVVDPDDD

Organism: NCBI:txid42197

Radius of gyration: 25.09 Å; chains: 1; bounding box: 63×55×63 Å